Protein AF-A0A957BMW4-F1 (afdb_monomer)

Sequence (212 aa):
MLSRLKYYLSSIPTLLYHIKNWSALFAVVAKARPTIVKLRNGQQVKVRSLMDIWIVKETCLDKDYEVNGVPIEDGWQVVDIGAGLGDFVLSAANERPNCKIWAFEPFPESFELLQENIALNQIKNVQVVQTAVSSQSGPMKMFLTGAAVQHIVSNEYSPDSAGNAHEIEVQSQSINDLFSADGMTHCNFLKMDCEGGEFDILLNTKPETLAK

Foldseek 3Di:
DVVVVVVVVVCVVVLVVFFPPCVQVVCQVVLPAFGWTATPVGAIATDNHPVVSVVLCCCQPVVVCCVVDNNDDALFEEEAAQCFLVSNVSNRQLVHVNYAYEHEHQDPVRLVNNVVRCVSSVGDRYDYDNAHEALDWDKDKWWDDDPDPQIDDDPDDDDDPVRDIDIDITTYDYLQRVCVDPPHVDHPYYHHDNNYRVCRNVVSDDPNSVVD

pLDDT: mean 86.27, std 15.07, range [39.44, 98.44]

Nearest PDB structures (foldseek):
  5kpg-assembly1_A  TM=8.923E-01  e=2.274E-05  Thalictrum flavum subsp. glaucum
  6p3n-assembly1_A-2  TM=8.948E-01  e=8.972E-05  Glaucium flavum
  5kn4-assembly1_B  TM=7.753E-01  e=2.274E-05  Thalictrum flavum subsp. glaucum
  5kpg-assembly1_B  TM=7.763E-01  e=3.106E-05  Thalictrum flavum subsp. glaucum
  5koc-assembly1_A  TM=7.767E-01  e=3.746E-05  Thalictrum flavum subsp. glaucum

Structure (mmCIF, N/CA/C/O backbone):
data_AF-A0A957BMW4-F1
#
_entry.id   AF-A0A957BMW4-F1
#
loop_
_atom_site.group_PDB
_atom_site.id
_atom_site.type_symbol
_atom_site.label_atom_id
_atom_site.label_alt_id
_atom_site.label_comp_id
_atom_site.label_asym_id
_atom_site.label_entity_id
_atom_site.label_seq_id
_atom_site.pdbx_PDB_ins_code
_atom_site.Cartn_x
_atom_site.Cartn_y
_atom_site.Cartn_z
_atom_site.occupancy
_atom_site.B_iso_or_equiv
_atom_site.auth_seq_id
_atom_site.auth_comp_id
_atom_site.auth_asym_id
_atom_site.auth_atom_id
_atom_site.pdbx_PDB_model_num
ATOM 1 N N . MET A 1 1 ? 21.984 -13.058 6.895 1.00 58.09 1 MET A N 1
ATOM 2 C CA . MET A 1 1 ? 22.652 -12.512 5.686 1.00 58.09 1 MET A CA 1
ATOM 3 C C . MET A 1 1 ? 22.553 -13.464 4.488 1.00 58.09 1 MET A C 1
ATOM 5 O O . MET A 1 1 ? 22.053 -13.046 3.455 1.00 58.09 1 MET A O 1
ATOM 9 N N . LEU A 1 2 ? 22.923 -14.747 4.631 1.00 65.81 2 LEU A N 1
ATOM 10 C CA . LEU A 1 2 ? 22.815 -15.764 3.564 1.00 65.81 2 LEU A CA 1
ATOM 11 C C . LEU A 1 2 ? 21.377 -16.019 3.060 1.00 65.81 2 LEU A C 1
ATOM 13 O O . LEU A 1 2 ? 21.177 -16.180 1.861 1.00 65.81 2 LEU A O 1
ATOM 17 N N . SER A 1 3 ? 20.375 -16.009 3.948 1.00 73.25 3 SER A N 1
ATOM 18 C CA . SER A 1 3 ? 18.961 -16.205 3.579 1.00 73.25 3 SER A CA 1
ATOM 19 C C . SER A 1 3 ? 18.416 -15.089 2.682 1.00 73.25 3 SER A C 1
ATOM 21 O O . SER A 1 3 ? 17.833 -15.378 1.642 1.00 73.25 3 SER A O 1
ATOM 23 N N . ARG A 1 4 ? 18.677 -13.821 3.035 1.00 71.62 4 ARG A N 1
ATOM 24 C CA . ARG A 1 4 ? 18.290 -12.652 2.225 1.00 71.62 4 ARG A CA 1
ATOM 25 C C . ARG A 1 4 ? 18.954 -12.670 0.850 1.00 71.62 4 ARG A C 1
ATOM 27 O O . ARG A 1 4 ? 18.285 -12.468 -0.152 1.00 71.62 4 ARG A O 1
ATOM 34 N N . LEU A 1 5 ? 20.252 -12.978 0.784 1.00 76.56 5 LEU A N 1
ATOM 35 C CA . LEU A 1 5 ? 20.961 -13.057 -0.496 1.00 76.56 5 LEU A CA 1
ATOM 36 C C . LEU A 1 5 ? 20.388 -14.159 -1.401 1.00 76.56 5 LEU A C 1
ATOM 38 O O . LEU A 1 5 ? 20.194 -13.936 -2.594 1.00 76.56 5 LEU A O 1
ATOM 42 N N . LYS A 1 6 ? 20.075 -15.330 -0.829 1.00 82.69 6 LYS A N 1
ATOM 43 C CA . LYS A 1 6 ? 19.423 -16.424 -1.558 1.00 82.69 6 LYS A CA 1
ATOM 44 C C . LYS A 1 6 ? 18.058 -15.999 -2.101 1.00 82.69 6 LYS A C 1
ATOM 46 O O . LYS A 1 6 ? 17.786 -16.269 -3.266 1.00 82.69 6 LYS A O 1
ATOM 51 N N . TYR A 1 7 ? 17.250 -15.313 -1.288 1.00 80.12 7 TYR A N 1
ATOM 52 C CA . TYR A 1 7 ? 15.958 -14.769 -1.710 1.00 80.12 7 TYR A CA 1
ATOM 53 C C . TYR A 1 7 ? 16.116 -13.818 -2.902 1.00 80.12 7 TYR A C 1
ATOM 55 O O . TYR A 1 7 ? 15.546 -14.078 -3.960 1.00 80.12 7 TYR A O 1
ATOM 63 N N . TYR A 1 8 ? 16.971 -12.794 -2.793 1.00 78.75 8 TYR A N 1
ATOM 64 C CA . TYR A 1 8 ? 17.181 -11.826 -3.875 1.00 78.75 8 TYR A CA 1
ATOM 65 C C . TYR A 1 8 ? 17.637 -12.487 -5.180 1.00 78.75 8 TYR A C 1
ATOM 67 O O . TYR A 1 8 ? 17.099 -12.179 -6.240 1.00 78.75 8 TYR A O 1
ATOM 75 N N . LEU A 1 9 ? 18.571 -13.442 -5.114 1.00 84.81 9 LEU A N 1
ATOM 76 C CA . LEU A 1 9 ? 19.011 -14.188 -6.297 1.00 84.81 9 LEU A CA 1
ATOM 77 C C . LEU A 1 9 ? 17.885 -15.041 -6.894 1.00 84.81 9 LEU A C 1
ATOM 79 O O . LEU A 1 9 ? 17.724 -15.073 -8.113 1.00 84.81 9 LEU A O 1
ATOM 83 N N . SER A 1 10 ? 17.083 -15.698 -6.051 1.00 85.50 10 SER A N 1
ATOM 84 C CA . SER A 1 10 ? 15.936 -16.496 -6.503 1.00 85.50 10 SER A CA 1
ATOM 85 C C . SER A 1 10 ? 14.785 -15.660 -7.068 1.00 85.50 10 SER A C 1
ATOM 87 O O . SER A 1 10 ? 14.007 -16.169 -7.867 1.00 85.50 10 SER A O 1
ATOM 89 N N . SER A 1 11 ? 14.702 -14.377 -6.709 1.00 86.31 11 SER A N 1
ATOM 90 C CA . SER A 1 11 ? 13.669 -13.451 -7.180 1.00 86.31 11 SER A CA 1
ATOM 91 C C . SER A 1 11 ? 13.968 -12.866 -8.568 1.00 86.31 11 SER A C 1
ATOM 93 O O . SER A 1 11 ? 13.046 -12.416 -9.246 1.00 86.31 11 SER A O 1
ATOM 95 N N . ILE A 1 12 ? 15.225 -12.895 -9.038 1.00 87.19 12 ILE A N 1
ATOM 96 C CA . ILE A 1 12 ? 15.605 -12.350 -10.357 1.00 87.19 12 ILE A CA 1
ATOM 97 C C . ILE A 1 12 ? 14.866 -13.052 -11.514 1.00 87.19 12 ILE A C 1
ATOM 99 O O . ILE A 1 12 ? 14.294 -12.343 -12.346 1.00 87.19 12 ILE A O 1
ATOM 103 N N . PRO A 1 13 ? 14.818 -14.399 -11.603 1.00 89.62 13 PRO A N 1
ATOM 104 C CA . PRO A 1 13 ? 14.047 -15.078 -12.644 1.00 89.62 13 PRO A CA 1
ATOM 105 C C . PRO A 1 13 ? 12.563 -14.700 -12.627 1.00 89.62 13 PRO A C 1
ATOM 107 O O . PRO A 1 13 ? 11.995 -14.446 -13.687 1.00 89.62 13 PRO A O 1
ATOM 110 N N . THR A 1 14 ? 11.956 -14.597 -11.440 1.00 89.25 14 THR A N 1
ATOM 111 C CA . THR A 1 14 ? 10.559 -14.170 -11.270 1.00 89.25 14 THR A CA 1
ATOM 112 C C . THR A 1 14 ? 10.346 -12.758 -11.809 1.00 89.25 14 THR A C 1
ATOM 114 O O . THR A 1 14 ? 9.447 -12.541 -12.619 1.00 89.25 14 THR A O 1
ATOM 117 N N . LEU A 1 15 ? 11.211 -11.807 -11.444 1.00 90.75 15 LEU A N 1
ATOM 118 C CA . LEU A 1 15 ? 11.158 -10.432 -11.944 1.00 90.75 15 LEU A CA 1
ATOM 119 C C . LEU A 1 15 ? 11.287 -10.373 -13.471 1.00 90.75 15 LEU A C 1
ATOM 121 O O . LEU A 1 15 ? 10.468 -9.739 -14.131 1.00 90.75 15 LEU A O 1
ATOM 125 N N . LEU A 1 16 ? 12.274 -11.060 -14.051 1.00 89.38 16 LEU A N 1
ATOM 126 C CA . LEU A 1 16 ? 12.475 -11.099 -15.506 1.00 89.38 16 LEU A CA 1
ATOM 127 C C . LEU A 1 16 ? 11.304 -11.761 -16.238 1.00 89.38 16 LEU A C 1
ATOM 129 O O . LEU A 1 16 ? 10.963 -11.363 -17.354 1.00 89.38 16 LEU A O 1
ATOM 133 N N . TYR A 1 17 ? 10.684 -12.764 -15.618 1.00 92.19 17 TYR A N 1
ATOM 134 C CA . TYR A 1 17 ? 9.512 -13.417 -16.171 1.00 92.19 17 TYR A CA 1
ATOM 135 C C . TYR A 1 17 ? 8.285 -12.507 -16.105 1.00 92.19 17 TYR A C 1
ATOM 137 O O . TYR A 1 17 ? 7.625 -12.343 -17.122 1.00 92.19 17 TYR A O 1
ATOM 145 N N . HIS A 1 18 ? 7.982 -11.872 -14.972 1.00 93.62 18 HIS A N 1
ATOM 146 C CA . HIS A 1 18 ? 6.740 -11.112 -14.784 1.00 93.62 18 HIS A CA 1
ATOM 147 C C . HIS A 1 18 ? 6.798 -9.653 -15.258 1.00 93.62 18 HIS A C 1
ATOM 149 O O . HIS A 1 18 ? 5.748 -9.086 -15.566 1.00 93.62 18 HIS A O 1
ATOM 155 N N . ILE A 1 19 ? 7.978 -9.042 -15.381 1.00 93.81 19 ILE A N 1
ATOM 156 C CA . ILE A 1 19 ? 8.128 -7.668 -15.877 1.00 93.81 19 ILE A CA 1
ATOM 157 C C . ILE A 1 19 ? 8.239 -7.676 -17.404 1.00 93.81 19 ILE A C 1
ATOM 159 O O . ILE A 1 19 ? 9.201 -8.162 -17.996 1.00 93.81 19 ILE A O 1
ATOM 163 N N . LYS A 1 20 ? 7.245 -7.083 -18.069 1.00 94.31 20 LYS A N 1
ATOM 164 C CA . LYS A 1 20 ? 7.150 -7.009 -19.532 1.00 94.31 20 LYS A CA 1
ATOM 165 C C . LYS A 1 20 ? 8.244 -6.130 -20.140 1.00 94.31 20 LYS A C 1
ATOM 167 O O . LYS A 1 20 ? 8.778 -6.456 -21.196 1.00 94.31 20 LYS A O 1
ATOM 172 N N . ASN A 1 21 ? 8.569 -5.010 -19.501 1.00 93.69 21 ASN A N 1
ATOM 173 C CA . ASN A 1 21 ? 9.572 -4.048 -19.958 1.00 93.69 21 ASN A CA 1
ATOM 174 C C . ASN A 1 21 ? 10.858 -4.142 -19.127 1.00 93.69 21 ASN A C 1
ATOM 176 O O . ASN A 1 21 ? 11.277 -3.164 -18.523 1.00 93.69 21 ASN A O 1
ATOM 180 N N . TRP A 1 22 ? 11.499 -5.312 -19.111 1.00 87.69 22 TRP A N 1
ATOM 181 C CA . TRP A 1 22 ? 12.710 -5.592 -18.321 1.00 87.69 22 TRP A CA 1
ATOM 182 C C . TRP A 1 22 ? 13.835 -4.549 -18.468 1.00 87.69 22 TRP A C 1
ATOM 184 O O . TRP A 1 22 ? 14.590 -4.339 -17.525 1.00 87.69 22 TRP A O 1
ATOM 194 N N . SER A 1 23 ? 13.925 -3.831 -19.596 1.00 85.50 23 SER A N 1
ATOM 195 C CA . SER A 1 23 ? 14.878 -2.724 -19.769 1.00 85.50 23 SER A CA 1
ATOM 196 C C . SER A 1 23 ? 14.678 -1.570 -18.774 1.00 85.50 23 SER A C 1
ATOM 198 O O . SER A 1 23 ? 15.632 -0.853 -18.471 1.00 85.50 23 SER A O 1
ATOM 200 N N . ALA A 1 24 ? 13.474 -1.418 -18.211 1.00 84.25 24 ALA A N 1
ATOM 201 C CA . ALA A 1 24 ? 13.182 -0.494 -17.117 1.00 84.25 24 ALA A CA 1
ATOM 202 C C . ALA A 1 24 ? 14.008 -0.794 -15.859 1.00 84.25 24 ALA A C 1
ATOM 204 O O . ALA A 1 24 ? 14.385 0.135 -15.150 1.00 84.25 24 ALA A O 1
ATOM 205 N N . LEU A 1 25 ? 14.354 -2.063 -15.613 1.00 82.94 25 LEU A N 1
ATOM 206 C CA . LEU A 1 25 ? 15.171 -2.454 -14.466 1.00 82.94 25 LEU A CA 1
ATOM 207 C C . LEU A 1 25 ? 16.560 -1.809 -14.533 1.00 82.94 25 LEU A C 1
ATOM 209 O O . LEU A 1 25 ? 17.054 -1.330 -13.517 1.00 82.94 25 LEU A O 1
ATOM 213 N N . PHE A 1 26 ? 17.165 -1.695 -15.722 1.00 82.69 26 PHE A N 1
ATOM 214 C CA . PHE A 1 26 ? 18.455 -1.010 -15.862 1.00 82.69 26 PHE A CA 1
ATOM 215 C C . PHE A 1 26 ? 18.370 0.484 -15.584 1.00 82.69 26 PHE A C 1
ATOM 217 O O . PHE A 1 26 ? 19.311 1.039 -15.028 1.00 82.69 26 PHE A O 1
ATOM 224 N N . ALA A 1 27 ? 17.263 1.138 -15.946 1.00 78.12 27 ALA A N 1
ATOM 225 C CA . ALA A 1 27 ? 17.080 2.561 -15.665 1.00 78.12 27 ALA A CA 1
ATOM 226 C C . ALA A 1 27 ? 17.050 2.830 -14.152 1.00 78.12 27 ALA A C 1
ATOM 228 O O . ALA A 1 27 ? 17.629 3.814 -13.687 1.00 78.12 27 ALA A O 1
ATOM 229 N N . VAL A 1 28 ? 16.437 1.917 -13.393 1.00 77.94 28 VAL A N 1
ATOM 230 C CA . VAL A 1 28 ? 16.386 1.979 -11.929 1.00 77.94 28 VAL A CA 1
ATOM 231 C C . VAL A 1 28 ? 17.741 1.630 -11.307 1.00 77.94 28 VAL A C 1
ATOM 233 O O . VAL A 1 28 ? 18.212 2.361 -10.438 1.00 77.94 28 VAL A O 1
ATOM 236 N N . VAL A 1 29 ? 18.428 0.586 -11.793 1.00 79.00 29 VAL A N 1
ATOM 237 C CA . VAL A 1 29 ? 19.798 0.238 -11.354 1.00 79.00 29 VAL A CA 1
ATOM 238 C C . VAL A 1 29 ? 20.771 1.396 -11.599 1.00 79.00 29 VAL A C 1
ATOM 240 O O . VAL A 1 29 ? 21.584 1.713 -10.734 1.00 79.00 29 VAL A O 1
ATOM 243 N N . ALA A 1 30 ? 20.664 2.064 -12.748 1.00 77.81 30 ALA A N 1
ATOM 244 C CA . ALA A 1 30 ? 21.482 3.221 -13.102 1.00 77.81 30 ALA A CA 1
ATOM 245 C C . ALA A 1 30 ? 21.110 4.500 -12.327 1.00 77.81 30 ALA A C 1
ATOM 247 O O . ALA A 1 30 ? 21.731 5.536 -12.557 1.00 77.81 30 ALA A O 1
ATOM 248 N N . LYS A 1 31 ? 20.100 4.451 -11.439 1.00 71.06 31 LYS A N 1
ATOM 249 C CA . LYS A 1 31 ? 19.555 5.591 -10.678 1.00 71.06 31 LYS A CA 1
ATOM 250 C C . LYS A 1 31 ? 19.231 6.805 -11.557 1.00 71.06 31 LYS A C 1
ATOM 252 O O . LYS A 1 31 ? 19.362 7.947 -11.131 1.00 71.06 31 LYS A O 1
ATOM 257 N N . ALA A 1 32 ? 18.835 6.557 -12.805 1.00 63.41 32 ALA A N 1
ATOM 258 C CA . ALA A 1 32 ? 18.758 7.608 -13.811 1.00 63.41 32 ALA A CA 1
ATOM 259 C C . ALA A 1 32 ? 17.488 8.465 -13.677 1.00 63.41 32 ALA A C 1
ATOM 261 O O . ALA A 1 32 ? 17.528 9.652 -13.988 1.00 63.41 32 ALA A O 1
ATOM 262 N N . ARG A 1 33 ? 16.358 7.860 -13.275 1.00 76.44 33 ARG A N 1
ATOM 263 C CA . ARG A 1 33 ? 15.047 8.515 -13.087 1.00 76.44 33 ARG A CA 1
ATOM 264 C C . ARG A 1 33 ? 13.983 7.534 -12.570 1.00 76.44 33 ARG A C 1
ATOM 266 O O . ARG A 1 33 ? 14.098 6.336 -12.858 1.00 76.44 33 ARG A O 1
ATOM 273 N N . PRO A 1 34 ? 12.901 8.026 -11.931 1.00 86.44 34 PRO A N 1
ATOM 274 C CA . PRO A 1 34 ? 11.691 7.238 -11.733 1.00 86.44 34 PRO A CA 1
ATOM 275 C C . PRO A 1 34 ? 11.217 6.623 -13.052 1.00 86.44 34 PRO A C 1
ATOM 277 O O . PRO A 1 34 ? 11.249 7.270 -14.104 1.00 86.44 34 PRO A O 1
ATOM 280 N N . THR A 1 35 ? 10.814 5.358 -13.013 1.00 92.44 35 THR A N 1
ATOM 281 C CA . THR A 1 35 ? 10.495 4.570 -14.208 1.00 92.44 35 THR A CA 1
ATOM 282 C C . THR A 1 35 ? 9.219 3.769 -13.984 1.00 92.44 35 THR A C 1
ATOM 284 O O . THR A 1 35 ? 8.951 3.319 -12.879 1.00 92.44 35 THR A O 1
ATOM 287 N N . ILE A 1 36 ? 8.428 3.569 -15.038 1.00 95.81 36 ILE A N 1
ATOM 288 C CA . ILE A 1 36 ? 7.238 2.715 -14.982 1.00 95.81 36 ILE A CA 1
ATOM 289 C C . ILE A 1 36 ? 7.645 1.271 -15.281 1.00 95.81 36 ILE A C 1
ATOM 291 O O . ILE A 1 36 ? 8.094 0.961 -16.388 1.00 95.81 36 ILE A O 1
ATOM 295 N N . VAL A 1 37 ? 7.450 0.384 -14.314 1.00 95.50 37 VAL A N 1
ATOM 296 C CA . VAL A 1 37 ? 7.502 -1.071 -14.466 1.00 95.50 37 VAL A CA 1
ATOM 297 C C . VAL A 1 37 ? 6.128 -1.553 -14.919 1.00 95.50 37 VAL A C 1
ATOM 299 O O . VAL A 1 37 ? 5.111 -1.216 -14.325 1.00 95.50 37 VAL A O 1
ATOM 302 N N . LYS A 1 38 ? 6.086 -2.332 -15.998 1.00 96.50 38 LYS A N 1
ATOM 303 C CA . LYS A 1 38 ? 4.862 -2.919 -16.552 1.00 96.50 38 LYS A CA 1
ATOM 304 C C . LYS A 1 38 ? 4.877 -4.411 -16.283 1.00 96.50 38 LYS A C 1
ATOM 306 O O . LYS A 1 38 ? 5.727 -5.125 -16.820 1.00 96.50 38 LYS A O 1
ATOM 311 N N . LEU A 1 39 ? 3.936 -4.881 -15.486 1.00 95.19 39 LEU A N 1
ATOM 312 C CA . LEU A 1 39 ? 3.758 -6.289 -15.182 1.00 95.19 39 LEU A CA 1
ATOM 313 C C . LEU A 1 39 ? 2.968 -6.979 -16.301 1.00 95.19 39 LEU A C 1
ATOM 315 O O . LEU A 1 39 ? 2.181 -6.367 -17.029 1.00 95.19 39 LEU A O 1
ATOM 319 N N . ARG A 1 40 ? 3.191 -8.283 -16.480 1.00 93.62 40 ARG A N 1
ATOM 320 C CA . ARG A 1 40 ? 2.497 -9.080 -17.506 1.00 93.62 40 ARG A CA 1
ATOM 321 C C . ARG A 1 40 ? 1.001 -9.243 -17.251 1.00 93.62 40 ARG A C 1
ATOM 323 O O . ARG A 1 40 ? 0.276 -9.461 -18.214 1.00 93.62 40 ARG A O 1
ATOM 330 N N . ASN A 1 41 ? 0.553 -9.097 -16.006 1.00 89.44 41 ASN A N 1
ATOM 331 C CA . ASN A 1 41 ? -0.866 -9.070 -15.639 1.00 89.44 41 ASN A CA 1
ATOM 332 C C . ASN A 1 41 ? -1.561 -7.739 -16.007 1.00 89.44 41 ASN A C 1
ATOM 334 O O . ASN A 1 41 ? -2.745 -7.578 -15.741 1.00 89.44 41 ASN A O 1
ATOM 338 N N . GLY A 1 42 ? -0.842 -6.792 -16.624 1.00 92.06 42 GLY A N 1
ATOM 339 C CA . GLY A 1 42 ? -1.371 -5.503 -17.067 1.00 92.06 42 GLY A CA 1
ATOM 340 C C . GLY A 1 42 ? -1.115 -4.352 -16.097 1.00 92.06 42 GLY A C 1
ATOM 341 O O . GLY A 1 42 ? -1.170 -3.203 -16.535 1.00 92.06 42 GLY A O 1
ATOM 342 N N . GLN A 1 43 ? -0.762 -4.635 -14.838 1.00 94.62 43 GLN A N 1
ATOM 343 C CA . GLN A 1 43 ? -0.471 -3.598 -13.850 1.00 94.62 43 GLN A CA 1
ATOM 344 C C . GLN A 1 43 ? 0.761 -2.775 -14.242 1.00 94.62 43 GLN A C 1
ATOM 346 O O . GLN A 1 43 ? 1.743 -3.284 -14.794 1.00 94.62 43 GLN A O 1
ATOM 351 N N . GLN A 1 44 ? 0.722 -1.486 -13.934 1.00 97.00 44 GLN A N 1
ATOM 352 C CA . GLN A 1 44 ? 1.811 -0.546 -14.167 1.00 97.00 44 GLN A CA 1
ATOM 353 C C . GLN A 1 44 ? 2.169 0.152 -12.862 1.00 97.00 44 GLN A C 1
ATOM 355 O O . GLN A 1 44 ? 1.309 0.757 -12.236 1.00 97.00 44 GLN A O 1
ATOM 360 N N . VAL A 1 45 ? 3.436 0.100 -12.466 1.00 96.75 45 VAL A N 1
ATOM 361 C CA . VAL A 1 45 ? 3.903 0.701 -11.215 1.00 96.75 45 VAL A CA 1
ATOM 362 C C . VAL A 1 45 ? 5.062 1.636 -11.515 1.00 96.75 45 VAL A C 1
ATOM 364 O O . VAL A 1 45 ? 6.097 1.218 -12.036 1.00 96.75 45 VAL A O 1
ATOM 367 N N . LYS A 1 46 ? 4.894 2.920 -11.220 1.00 95.94 46 LYS A N 1
ATOM 368 C CA . LYS A 1 46 ? 5.981 3.889 -11.163 1.00 95.94 46 LYS A CA 1
ATOM 369 C C . LYS A 1 46 ? 6.815 3.586 -9.921 1.00 95.94 46 LYS A C 1
ATOM 371 O O . LYS A 1 46 ? 6.306 3.583 -8.805 1.00 95.94 46 LYS A O 1
ATOM 376 N N . VAL A 1 47 ? 8.099 3.332 -10.145 1.00 93.12 47 VAL A N 1
ATOM 377 C CA . VAL A 1 47 ? 9.092 3.017 -9.115 1.00 93.12 47 VAL A CA 1
ATOM 378 C C . VAL A 1 47 ? 10.217 4.047 -9.145 1.00 93.12 47 VAL A C 1
ATOM 380 O O . VAL A 1 47 ? 10.594 4.547 -10.213 1.00 93.12 47 VAL A O 1
ATOM 383 N N . ARG A 1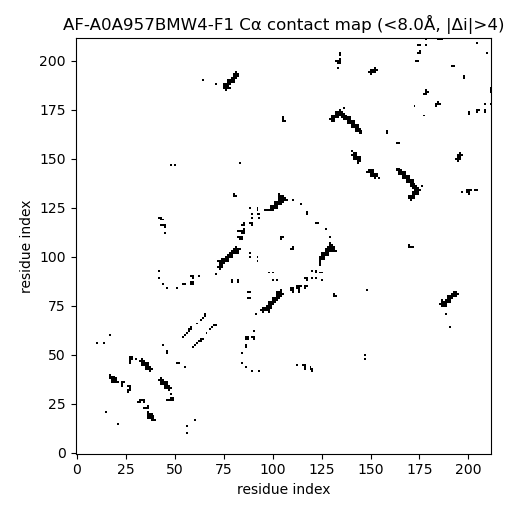 48 ? 10.767 4.367 -7.976 1.00 90.25 48 ARG A N 1
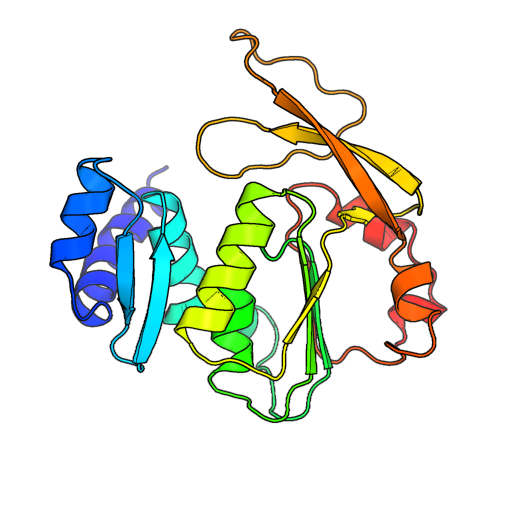ATOM 384 C CA . ARG A 1 48 ? 11.868 5.325 -7.782 1.00 90.25 48 ARG A CA 1
ATOM 385 C C . ARG A 1 48 ? 13.200 4.631 -7.527 1.00 90.25 48 ARG A C 1
ATOM 387 O O . ARG A 1 48 ? 14.249 5.183 -7.853 1.00 90.25 48 ARG A O 1
ATOM 394 N N . SER A 1 49 ? 13.166 3.432 -6.950 1.00 88.44 49 SER A N 1
ATOM 395 C CA . SER A 1 49 ? 14.350 2.745 -6.441 1.00 88.44 49 SER A CA 1
ATOM 396 C C . SER A 1 49 ? 14.326 1.236 -6.703 1.00 88.44 49 SER A C 1
ATOM 398 O O . SER A 1 49 ? 13.318 0.670 -7.122 1.00 88.44 49 SER A O 1
ATOM 400 N N . LEU A 1 50 ? 15.457 0.569 -6.446 1.00 86.31 50 LEU A N 1
ATOM 401 C CA . LEU A 1 50 ? 15.507 -0.895 -6.450 1.00 86.31 50 LEU A CA 1
ATOM 402 C C . LEU A 1 50 ? 14.659 -1.501 -5.328 1.00 86.31 50 LEU A C 1
ATOM 404 O O . LEU A 1 50 ? 14.125 -2.586 -5.523 1.00 86.31 50 LEU A O 1
ATOM 408 N N . MET A 1 51 ? 14.516 -0.810 -4.193 1.00 86.44 51 MET A N 1
ATOM 409 C CA . MET A 1 51 ? 13.652 -1.268 -3.101 1.00 86.44 51 MET A CA 1
ATOM 410 C C . MET A 1 51 ? 12.191 -1.304 -3.535 1.00 86.44 51 MET A C 1
ATOM 412 O O . MET A 1 51 ? 11.541 -2.314 -3.318 1.00 86.44 51 MET A O 1
ATOM 416 N N . ASP A 1 52 ? 11.716 -0.296 -4.265 1.00 91.88 52 ASP A N 1
ATOM 417 C CA . ASP A 1 52 ? 10.355 -0.283 -4.814 1.00 91.88 52 ASP A CA 1
ATOM 418 C C . ASP A 1 52 ? 10.104 -1.496 -5.731 1.00 91.88 52 ASP A C 1
ATOM 420 O O . ASP A 1 52 ? 9.009 -2.045 -5.747 1.00 91.88 52 ASP A O 1
ATOM 424 N N . ILE A 1 53 ? 11.112 -1.958 -6.485 1.00 91.69 53 ILE A N 1
ATOM 425 C CA . ILE A 1 53 ? 10.983 -3.172 -7.312 1.00 91.69 53 ILE A CA 1
ATOM 426 C C . ILE A 1 53 ? 10.854 -4.425 -6.440 1.00 91.69 53 ILE A C 1
ATOM 428 O O . ILE A 1 53 ? 10.091 -5.326 -6.788 1.00 91.69 53 ILE A O 1
ATOM 432 N N . TRP A 1 54 ? 11.596 -4.497 -5.332 1.00 91.06 54 TRP A N 1
ATOM 433 C CA . TRP A 1 54 ? 11.472 -5.600 -4.379 1.00 91.06 54 TRP A CA 1
ATOM 434 C C . TRP A 1 54 ? 10.095 -5.603 -3.716 1.00 91.06 54 TRP A C 1
ATOM 436 O O . TRP A 1 54 ? 9.448 -6.643 -3.723 1.00 91.06 54 TRP A O 1
ATOM 446 N N . ILE A 1 55 ? 9.600 -4.437 -3.298 1.00 92.50 55 ILE A N 1
ATOM 447 C CA . ILE A 1 55 ? 8.252 -4.266 -2.742 1.00 92.50 55 ILE A CA 1
ATOM 448 C C . ILE A 1 55 ? 7.185 -4.704 -3.757 1.00 92.50 55 ILE A C 1
ATOM 450 O O . ILE A 1 55 ? 6.331 -5.526 -3.453 1.00 92.50 55 ILE A O 1
ATOM 454 N N . VAL A 1 56 ? 7.272 -4.258 -5.017 1.00 94.25 56 VAL A N 1
ATOM 455 C CA . VAL A 1 56 ? 6.341 -4.700 -6.076 1.00 94.25 56 VAL A CA 1
ATOM 456 C C . VAL A 1 56 ? 6.388 -6.215 -6.275 1.00 94.25 56 VAL A C 1
ATOM 458 O O . VAL A 1 56 ? 5.370 -6.833 -6.582 1.00 94.25 56 VAL A O 1
ATOM 461 N N . LYS A 1 57 ? 7.556 -6.839 -6.124 1.00 93.62 57 LYS A N 1
ATOM 462 C CA . LYS A 1 57 ? 7.683 -8.293 -6.220 1.00 93.62 57 LYS A CA 1
ATOM 463 C C . LYS A 1 57 ? 6.993 -8.986 -5.046 1.00 93.62 57 LYS A C 1
ATOM 465 O O . LYS A 1 57 ? 6.185 -9.873 -5.293 1.00 93.62 57 LYS A O 1
ATOM 470 N N . GLU A 1 58 ? 7.284 -8.574 -3.820 1.00 92.56 58 GLU A N 1
ATOM 471 C CA . GLU A 1 58 ? 6.713 -9.138 -2.587 1.00 92.56 58 GLU A CA 1
ATOM 472 C C . GLU A 1 58 ? 5.183 -8.965 -2.559 1.00 92.56 58 GLU A C 1
ATOM 474 O O . GLU A 1 58 ? 4.420 -9.921 -2.401 1.00 92.56 58 GLU A O 1
ATOM 479 N N . THR A 1 59 ? 4.698 -7.764 -2.858 1.00 93.75 59 THR A N 1
ATOM 480 C CA . THR A 1 59 ? 3.274 -7.454 -2.727 1.00 93.75 59 THR A CA 1
ATOM 481 C C . THR A 1 59 ? 2.441 -7.817 -3.956 1.00 93.75 59 THR A C 1
ATOM 483 O O . THR A 1 59 ? 1.358 -8.391 -3.821 1.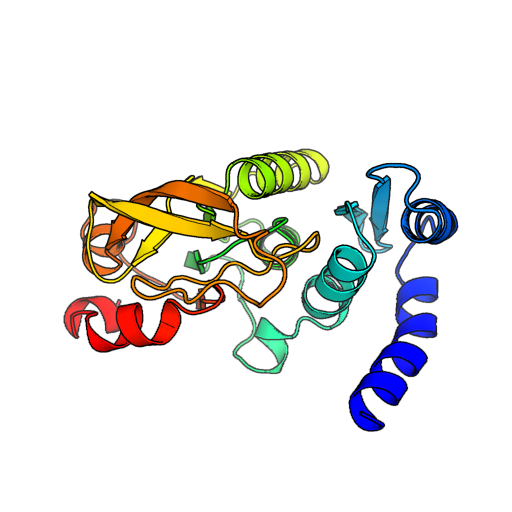00 93.75 59 THR A O 1
ATOM 486 N N . CYS A 1 60 ? 2.901 -7.498 -5.172 1.00 94.00 60 CYS A N 1
ATOM 487 C CA . CYS A 1 60 ? 2.094 -7.700 -6.385 1.00 94.00 60 CYS A CA 1
ATOM 488 C C . CYS A 1 60 ? 2.318 -9.066 -7.046 1.00 94.00 60 CYS A C 1
ATOM 490 O O . CYS A 1 60 ? 1.423 -9.545 -7.744 1.00 94.00 60 CYS A O 1
ATOM 492 N N . LEU A 1 61 ? 3.501 -9.678 -6.896 1.00 93.19 61 LEU A N 1
ATOM 493 C CA . LEU A 1 61 ? 3.814 -10.964 -7.535 1.00 93.19 61 LEU A CA 1
ATOM 494 C C . LEU A 1 61 ? 3.710 -12.139 -6.562 1.00 93.19 61 LEU A C 1
ATOM 496 O O . LEU A 1 61 ? 3.097 -13.143 -6.919 1.00 93.19 61 LEU A O 1
ATOM 500 N N . ASP A 1 62 ? 4.276 -12.015 -5.360 1.00 92.75 62 ASP A N 1
ATOM 501 C CA . ASP A 1 62 ? 4.215 -13.076 -4.348 1.00 92.75 62 ASP A CA 1
ATOM 502 C C . ASP A 1 62 ? 2.908 -13.034 -3.540 1.00 92.75 62 ASP A C 1
ATOM 504 O O . ASP A 1 62 ? 2.480 -14.064 -3.021 1.00 92.75 62 ASP A O 1
ATOM 508 N N . LYS A 1 63 ? 2.238 -11.871 -3.499 1.00 92.88 63 LYS A N 1
ATOM 509 C CA . LYS A 1 63 ? 1.010 -11.628 -2.723 1.00 92.88 63 LYS A CA 1
ATOM 510 C C . LYS A 1 63 ? 1.201 -11.930 -1.234 1.00 92.88 63 LYS A C 1
ATOM 512 O O . LYS A 1 63 ? 0.333 -12.540 -0.606 1.00 92.88 63 LYS A O 1
ATOM 517 N N . ASP A 1 64 ? 2.321 -11.487 -0.663 1.00 92.50 64 ASP A N 1
ATOM 518 C CA . ASP A 1 64 ? 2.752 -11.871 0.688 1.00 92.50 64 ASP A CA 1
ATOM 519 C C . ASP A 1 64 ? 1.699 -11.612 1.781 1.00 92.50 64 ASP A C 1
ATOM 521 O O . ASP A 1 64 ? 1.548 -12.440 2.684 1.00 92.50 64 ASP A O 1
ATOM 525 N N . TYR A 1 65 ? 0.917 -10.530 1.681 1.00 92.69 65 TYR A N 1
ATOM 526 C CA . TYR A 1 65 ? -0.153 -10.223 2.643 1.00 92.69 65 TYR A CA 1
ATOM 527 C C . TYR A 1 65 ? -1.357 -11.181 2.563 1.00 92.69 65 TYR A C 1
ATOM 529 O O . TYR A 1 65 ? -2.041 -11.388 3.562 1.00 92.69 65 TYR A O 1
ATOM 537 N N . GLU A 1 66 ? -1.616 -11.793 1.406 1.00 92.12 66 GLU A N 1
ATOM 538 C CA . GLU A 1 66 ? -2.700 -12.770 1.239 1.00 92.12 66 GLU A CA 1
ATOM 539 C C . GLU A 1 66 ? -2.230 -14.193 1.553 1.00 92.12 66 GLU A C 1
ATOM 541 O O . GLU A 1 66 ? -2.950 -14.965 2.182 1.00 92.12 66 GLU A O 1
ATOM 546 N N . VAL A 1 67 ? -1.005 -14.536 1.136 1.00 89.12 67 VAL A N 1
ATOM 547 C CA . VAL A 1 67 ? -0.414 -15.867 1.336 1.00 89.12 67 VAL A CA 1
ATOM 548 C C . VAL A 1 67 ? -0.129 -16.137 2.812 1.00 89.12 67 VAL A C 1
ATOM 550 O O . VAL A 1 67 ? -0.369 -17.248 3.283 1.00 89.12 67 VAL A O 1
ATOM 553 N N . ASN A 1 68 ? 0.370 -15.136 3.542 1.00 85.75 68 ASN A N 1
ATOM 554 C CA . ASN A 1 68 ? 0.673 -15.264 4.970 1.00 85.75 68 ASN A CA 1
ATOM 555 C C . ASN A 1 68 ? -0.482 -14.808 5.878 1.00 85.75 68 ASN A C 1
ATOM 557 O O . ASN A 1 68 ? -0.394 -14.962 7.096 1.00 85.75 68 ASN A O 1
ATOM 561 N N . GLY A 1 69 ? -1.540 -14.240 5.297 1.00 87.12 69 GLY A N 1
ATOM 562 C CA . GLY A 1 69 ? -2.737 -13.782 5.992 1.00 87.12 69 GLY A CA 1
ATOM 563 C C . GLY A 1 69 ? -3.968 -14.571 5.556 1.00 87.12 69 GLY A C 1
ATOM 564 O O . GLY A 1 69 ? -4.053 -15.783 5.759 1.00 87.12 69 GLY A O 1
ATOM 565 N N . VAL A 1 70 ? -4.933 -13.863 4.969 1.00 90.19 70 VAL A N 1
ATOM 566 C CA . VAL A 1 70 ? -6.135 -14.448 4.362 1.00 90.19 70 VAL A CA 1
ATOM 567 C C . VAL A 1 70 ? -6.297 -13.941 2.925 1.00 90.19 70 VAL A C 1
ATOM 569 O O . VAL A 1 70 ? -5.984 -12.779 2.658 1.00 90.19 70 VAL A O 1
ATOM 572 N N . PRO A 1 71 ? -6.792 -14.764 1.986 1.00 93.62 71 PRO A N 1
ATOM 573 C CA . PRO A 1 71 ? -7.126 -14.288 0.649 1.00 93.62 71 PRO A CA 1
ATOM 574 C C . PRO A 1 71 ? -8.201 -13.200 0.698 1.00 93.62 71 PRO A C 1
ATOM 576 O O . PRO A 1 71 ? -9.170 -13.325 1.445 1.00 93.62 71 PRO A O 1
ATOM 579 N N . ILE A 1 72 ? -8.054 -12.161 -0.124 1.00 96.12 72 ILE A N 1
ATOM 580 C CA . ILE A 1 72 ? -9.050 -11.088 -0.231 1.00 96.12 72 ILE A CA 1
ATOM 581 C C . ILE A 1 72 ? -10.133 -11.504 -1.226 1.00 96.12 72 ILE A C 1
ATOM 583 O O . ILE A 1 72 ? -9.839 -11.771 -2.400 1.00 96.12 72 ILE A O 1
ATOM 587 N N . GLU A 1 73 ? -11.387 -11.504 -0.774 1.00 96.44 73 GLU A N 1
ATOM 588 C CA . GLU A 1 73 ? -12.549 -11.736 -1.635 1.00 96.44 73 GLU A CA 1
ATOM 589 C C . GLU A 1 73 ? -13.081 -10.426 -2.230 1.00 96.44 73 GLU A C 1
ATOM 591 O O . GLU A 1 73 ? -12.952 -9.347 -1.653 1.00 96.44 73 GLU A O 1
ATOM 596 N N . ASP A 1 74 ? -13.697 -10.520 -3.408 1.00 97.12 74 ASP A N 1
ATOM 597 C CA . ASP A 1 74 ? -14.320 -9.370 -4.058 1.00 97.12 74 ASP A CA 1
ATOM 598 C C . ASP A 1 74 ? -15.547 -8.878 -3.268 1.00 97.12 74 ASP A C 1
ATOM 600 O O . ASP A 1 74 ? -16.326 -9.672 -2.742 1.00 97.12 74 ASP A O 1
ATOM 604 N N . GLY A 1 75 ? -15.721 -7.557 -3.179 1.00 96.19 75 GLY A N 1
ATOM 605 C CA . GLY A 1 75 ? -16.776 -6.930 -2.368 1.00 96.19 75 GLY A CA 1
ATOM 606 C C . GLY A 1 75 ? -16.383 -6.611 -0.921 1.00 96.19 75 GLY A C 1
ATOM 607 O O . GLY A 1 75 ? -17.176 -6.006 -0.198 1.00 96.19 75 GLY A O 1
ATOM 608 N N . TRP A 1 76 ? -15.175 -6.975 -0.487 1.00 95.88 76 TRP A N 1
ATOM 609 C CA . TRP A 1 76 ? -14.675 -6.674 0.854 1.00 95.88 76 TRP A CA 1
ATOM 610 C C . TRP A 1 76 ? -14.347 -5.188 1.065 1.00 95.88 76 TRP A C 1
ATOM 612 O O . TRP A 1 76 ? -13.960 -4.461 0.145 1.00 95.88 76 TRP A O 1
ATOM 622 N N . GLN A 1 77 ? -14.466 -4.746 2.319 1.00 95.25 77 GLN A N 1
ATOM 623 C CA . GLN A 1 77 ? -13.913 -3.485 2.806 1.00 95.25 77 GLN A CA 1
ATOM 624 C C . GLN A 1 77 ? -12.480 -3.718 3.283 1.00 95.25 77 GLN A C 1
ATOM 626 O O . GLN A 1 77 ? -12.247 -4.490 4.214 1.00 95.25 77 GLN A O 1
ATOM 631 N N . VAL A 1 78 ? -11.525 -3.070 2.623 1.00 96.62 78 VAL A N 1
ATOM 632 C CA . VAL A 1 78 ? -10.090 -3.253 2.865 1.00 96.62 78 VAL A CA 1
ATOM 633 C C . VAL A 1 78 ? -9.492 -1.941 3.347 1.00 96.62 78 VAL A C 1
ATOM 635 O O . VAL A 1 78 ? -9.749 -0.884 2.771 1.00 96.62 78 VAL A O 1
ATOM 638 N N . VAL A 1 79 ? -8.662 -2.013 4.378 1.00 96.62 79 VAL A N 1
ATOM 639 C CA . VAL A 1 79 ? -7.944 -0.873 4.941 1.00 96.62 79 VAL A CA 1
ATOM 640 C C . VAL A 1 79 ? -6.446 -1.126 4.822 1.00 96.62 79 VAL A C 1
ATOM 642 O O . VAL A 1 79 ? -5.946 -2.144 5.294 1.00 96.62 79 VAL A O 1
ATOM 645 N N . ASP A 1 80 ? -5.738 -0.198 4.186 1.00 97.56 80 ASP A N 1
ATOM 646 C CA . ASP A 1 80 ? -4.285 -0.189 4.026 1.00 97.56 80 ASP A CA 1
ATOM 647 C C . ASP A 1 80 ? -3.696 1.002 4.790 1.00 97.56 80 ASP A C 1
ATOM 649 O O . ASP A 1 80 ? -3.877 2.160 4.405 1.00 97.56 80 ASP A O 1
ATOM 653 N N . ILE A 1 81 ? -3.015 0.711 5.897 1.00 97.00 81 ILE A N 1
ATOM 654 C CA . ILE A 1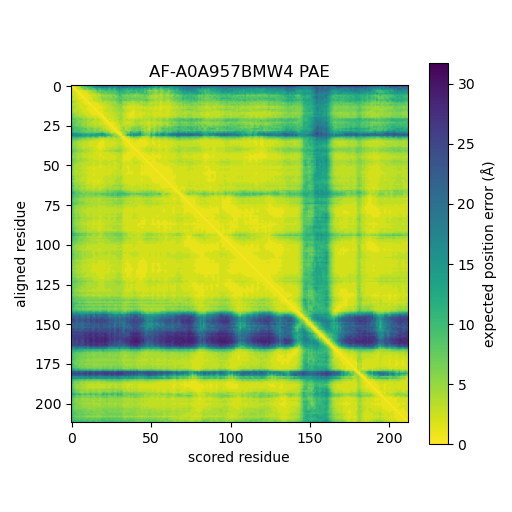 81 ? -2.288 1.692 6.703 1.00 97.00 81 ILE A CA 1
ATOM 655 C C . ILE A 1 81 ? -0.801 1.622 6.341 1.00 97.00 81 ILE A C 1
ATOM 657 O O . ILE A 1 81 ? -0.181 0.557 6.443 1.00 97.00 81 ILE A O 1
ATOM 661 N N . GLY A 1 82 ? -0.245 2.772 5.945 1.00 95.50 82 GLY A N 1
ATOM 662 C CA . GLY A 1 82 ? 1.113 2.888 5.408 1.00 95.50 82 GLY A CA 1
ATOM 663 C C . GLY A 1 82 ? 1.173 2.427 3.954 1.00 95.50 82 GLY A C 1
ATOM 664 O O . GLY A 1 82 ? 1.915 1.512 3.608 1.00 95.50 82 GLY A O 1
ATOM 665 N N . ALA A 1 83 ? 0.321 3.005 3.106 1.00 97.12 83 ALA A N 1
ATOM 666 C CA . ALA A 1 83 ? 0.117 2.527 1.739 1.00 97.12 83 ALA A CA 1
ATOM 667 C C . ALA A 1 83 ? 1.340 2.712 0.816 1.00 97.12 83 ALA A C 1
ATOM 669 O O . ALA A 1 83 ? 1.376 2.132 -0.271 1.00 97.12 83 ALA A O 1
ATOM 670 N N . GLY A 1 84 ? 2.348 3.496 1.214 1.00 94.81 84 GLY A N 1
ATOM 671 C CA . GLY A 1 84 ? 3.634 3.585 0.532 1.00 94.81 84 GLY A CA 1
ATOM 672 C C . GLY A 1 84 ? 3.496 4.043 -0.919 1.00 94.81 84 GLY A C 1
ATOM 673 O O . GLY A 1 84 ? 2.907 5.083 -1.205 1.00 94.81 84 GLY A O 1
ATOM 674 N N . LEU A 1 85 ? 4.040 3.263 -1.860 1.00 95.25 85 LEU A N 1
ATOM 675 C CA . LEU A 1 85 ? 3.886 3.534 -3.297 1.00 95.25 85 LEU A CA 1
ATOM 676 C C . LEU A 1 85 ? 2.570 2.990 -3.889 1.00 95.25 85 LEU A C 1
ATOM 678 O O . LEU A 1 85 ? 2.351 3.107 -5.097 1.00 95.25 85 LEU A O 1
ATOM 682 N N . GLY A 1 86 ? 1.711 2.385 -3.068 1.00 97.00 86 GLY A N 1
ATOM 683 C CA . GLY A 1 86 ? 0.420 1.826 -3.457 1.00 97.00 86 GLY A CA 1
ATOM 684 C C . GLY A 1 86 ? 0.456 0.414 -4.017 1.00 97.00 86 GLY A C 1
ATOM 685 O O . GLY A 1 86 ? -0.527 -0.023 -4.599 1.00 97.00 86 GLY A O 1
ATOM 686 N N . ASP A 1 87 ? 1.554 -0.313 -3.871 1.00 96.19 87 ASP A N 1
ATOM 687 C CA . ASP A 1 87 ? 1.712 -1.690 -4.341 1.00 96.19 87 ASP A CA 1
ATOM 688 C C . ASP A 1 87 ? 0.605 -2.627 -3.822 1.00 96.19 87 ASP A C 1
ATOM 690 O O . ASP A 1 87 ? -0.032 -3.314 -4.628 1.00 96.19 87 ASP A O 1
ATOM 694 N N . PHE A 1 88 ? 0.285 -2.593 -2.522 1.00 96.94 88 PHE A N 1
ATOM 695 C CA . PHE A 1 88 ? -0.813 -3.390 -1.962 1.00 96.94 88 PHE A CA 1
ATOM 696 C C . PHE A 1 88 ? -2.171 -2.961 -2.515 1.00 96.94 88 PHE A C 1
ATOM 698 O O . PHE A 1 88 ? -2.941 -3.804 -2.975 1.00 96.94 88 PHE A O 1
ATOM 705 N N . VAL A 1 89 ? -2.436 -1.653 -2.564 1.00 97.00 89 VAL A N 1
ATOM 706 C CA . VAL A 1 89 ? -3.650 -1.088 -3.171 1.00 97.00 89 VAL A CA 1
ATOM 707 C C . VAL A 1 89 ? -3.837 -1.575 -4.608 1.00 97.00 89 VAL A C 1
ATOM 709 O O . VAL A 1 89 ? -4.933 -1.998 -4.975 1.00 97.00 89 VAL A O 1
ATOM 712 N N . LEU A 1 90 ? -2.784 -1.547 -5.430 1.00 96.25 90 LEU A N 1
ATOM 713 C CA . LEU A 1 90 ? -2.834 -2.023 -6.813 1.00 96.25 90 LEU A CA 1
ATOM 714 C C . LEU A 1 90 ? -3.143 -3.522 -6.885 1.00 96.25 90 LEU A C 1
ATOM 716 O O . LEU A 1 90 ? -3.944 -3.939 -7.726 1.00 96.25 90 LEU A O 1
ATOM 720 N N . SER A 1 91 ? -2.507 -4.321 -6.024 1.00 94.94 91 SER A N 1
ATOM 721 C CA . SER A 1 91 ? -2.709 -5.772 -5.923 1.00 94.94 91 SER A CA 1
ATOM 722 C C . SER A 1 91 ? -4.146 -6.120 -5.511 1.00 94.94 91 SER A C 1
ATOM 724 O O . SER A 1 91 ? -4.813 -6.932 -6.158 1.00 94.94 91 SER A O 1
ATOM 726 N N . ALA A 1 92 ? -4.677 -5.439 -4.494 1.00 95.75 92 ALA A N 1
ATOM 727 C CA . ALA A 1 92 ? -6.032 -5.639 -3.997 1.00 95.75 92 ALA A CA 1
ATOM 728 C C . ALA A 1 92 ? -7.097 -5.139 -4.988 1.00 95.75 92 ALA A C 1
ATOM 730 O O . ALA A 1 92 ? -8.052 -5.854 -5.273 1.00 95.75 92 ALA A O 1
ATOM 731 N N . ALA A 1 93 ? -6.943 -3.944 -5.558 1.00 95.38 93 ALA A N 1
ATOM 732 C CA . ALA A 1 93 ? -7.988 -3.320 -6.369 1.00 95.38 93 ALA A CA 1
ATOM 733 C C . ALA A 1 93 ? -8.156 -3.949 -7.759 1.00 95.38 93 ALA A C 1
ATOM 735 O O . ALA A 1 93 ? -9.276 -4.091 -8.246 1.00 95.38 93 ALA A O 1
ATOM 736 N N . ASN A 1 94 ? -7.050 -4.309 -8.420 1.00 88.44 94 ASN A N 1
ATOM 737 C CA . ASN A 1 94 ? -7.071 -4.674 -9.839 1.00 88.44 94 ASN A CA 1
ATOM 738 C C . ASN A 1 94 ? -7.805 -5.998 -10.114 1.00 88.44 94 ASN A C 1
ATOM 740 O O . ASN A 1 94 ? -8.409 -6.164 -11.170 1.00 88.44 94 ASN A O 1
ATOM 744 N N . GLU A 1 95 ? -7.758 -6.938 -9.170 1.00 87.88 95 GLU A N 1
ATOM 745 C CA . GLU A 1 95 ? -8.437 -8.235 -9.286 1.00 87.88 95 GLU A CA 1
ATOM 746 C C . GLU A 1 95 ? -9.835 -8.240 -8.644 1.00 87.88 95 GLU A C 1
ATOM 748 O O . GLU A 1 95 ? -10.610 -9.163 -8.891 1.00 87.88 95 GLU A O 1
ATOM 753 N N . ARG A 1 96 ? -10.170 -7.213 -7.847 1.00 95.31 96 ARG A N 1
ATOM 754 C CA . ARG A 1 96 ? -11.413 -7.124 -7.066 1.00 95.31 96 ARG A CA 1
ATOM 755 C C . ARG A 1 96 ? -12.114 -5.772 -7.261 1.00 95.31 96 ARG A C 1
ATOM 757 O O . ARG A 1 96 ? -12.000 -4.881 -6.413 1.00 95.31 96 ARG A O 1
ATOM 764 N N . PRO A 1 97 ? -12.825 -5.572 -8.384 1.00 94.12 97 PRO A N 1
ATOM 765 C CA . PRO A 1 97 ? -13.422 -4.281 -8.721 1.00 94.12 97 PRO A CA 1
ATOM 766 C C . PRO A 1 97 ? -14.566 -3.859 -7.785 1.00 94.12 97 PRO A C 1
ATOM 768 O O . PRO A 1 97 ? -14.907 -2.675 -7.769 1.00 94.12 97 PRO A O 1
ATOM 771 N N . ASN A 1 98 ? -15.161 -4.786 -7.023 1.00 96.44 98 ASN A N 1
ATOM 772 C CA . ASN A 1 98 ? -16.245 -4.491 -6.084 1.00 96.44 98 ASN A CA 1
ATOM 773 C C . ASN A 1 98 ? -15.747 -4.245 -4.653 1.00 96.44 98 ASN A C 1
ATOM 775 O O . ASN A 1 98 ? -16.536 -3.811 -3.814 1.00 96.44 98 ASN A O 1
ATOM 779 N N . CYS A 1 99 ? -14.465 -4.487 -4.355 1.00 96.44 99 CYS A N 1
ATOM 780 C CA . CYS A 1 99 ? -13.889 -4.086 -3.072 1.00 96.44 99 CYS A CA 1
ATOM 781 C C . CYS A 1 99 ? -13.965 -2.572 -2.883 1.00 96.44 99 CYS A C 1
ATOM 783 O O . CYS A 1 99 ? -13.838 -1.821 -3.847 1.00 96.44 99 CYS A O 1
ATOM 785 N N . LYS A 1 100 ? -14.087 -2.122 -1.635 1.00 95.62 100 LYS A N 1
ATOM 786 C CA . LYS A 1 100 ? -13.907 -0.718 -1.255 1.00 95.62 100 LYS A CA 1
ATOM 787 C C . LYS A 1 100 ? -12.645 -0.610 -0.415 1.00 95.62 100 LYS A C 1
ATOM 789 O O . LYS A 1 100 ? -12.576 -1.193 0.663 1.00 95.62 100 LYS A O 1
ATOM 794 N N . ILE A 1 101 ? -11.650 0.103 -0.928 1.00 96.62 101 ILE A N 1
ATOM 795 C CA . ILE A 1 101 ? -10.323 0.168 -0.316 1.00 96.62 101 ILE A CA 1
ATOM 796 C C . ILE A 1 101 ? -10.091 1.576 0.230 1.00 96.62 101 ILE A C 1
ATOM 798 O O . ILE A 1 101 ? -10.276 2.557 -0.491 1.00 96.62 101 ILE A O 1
ATOM 802 N N . TRP A 1 102 ? -9.648 1.680 1.479 1.00 96.75 102 TRP A N 1
ATOM 803 C CA . TRP A 1 102 ? -9.122 2.915 2.056 1.00 96.75 102 TRP A CA 1
ATOM 804 C C . TRP A 1 102 ? -7.621 2.787 2.240 1.00 96.75 102 TRP A C 1
ATOM 806 O O . TRP A 1 102 ? -7.160 1.838 2.865 1.00 96.75 102 TRP A O 1
ATOM 816 N N . ALA A 1 103 ? -6.874 3.744 1.704 1.00 97.75 103 ALA A N 1
ATOM 817 C CA . ALA A 1 103 ? -5.422 3.762 1.762 1.00 97.75 103 ALA A CA 1
ATOM 818 C C . ALA A 1 103 ? -4.940 5.032 2.466 1.00 97.75 103 ALA A C 1
ATOM 820 O O . ALA A 1 103 ? -5.274 6.146 2.050 1.00 97.75 103 ALA A O 1
ATOM 821 N N . PHE A 1 104 ? -4.157 4.852 3.524 1.00 97.31 104 PHE A N 1
ATOM 822 C CA . PHE A 1 104 ? -3.645 5.919 4.374 1.00 97.31 104 PHE A CA 1
ATOM 823 C C . PHE A 1 104 ? -2.131 6.021 4.213 1.00 97.31 104 PHE A C 1
ATOM 825 O O . PHE A 1 104 ? -1.405 5.068 4.502 1.00 97.31 104 PHE A O 1
ATOM 832 N N . GLU A 1 105 ? -1.663 7.176 3.748 1.00 96.75 105 GLU A N 1
ATOM 833 C CA . GLU A 1 105 ? -0.240 7.448 3.540 1.00 96.75 105 GLU A CA 1
ATOM 834 C C . GLU A 1 105 ? 0.089 8.882 3.988 1.00 96.75 105 GLU A C 1
ATOM 836 O O . GLU A 1 105 ? -0.373 9.835 3.354 1.00 96.75 105 GLU A O 1
ATOM 841 N N . PRO A 1 106 ? 0.847 9.071 5.084 1.00 94.81 106 PRO A N 1
ATOM 842 C CA . PRO A 1 106 ? 1.149 10.403 5.600 1.00 94.81 106 PRO A CA 1
ATOM 843 C C . PRO A 1 106 ? 2.165 11.188 4.764 1.00 94.81 106 PRO A C 1
ATOM 845 O O . PRO A 1 106 ? 2.095 12.421 4.728 1.00 94.81 106 PRO A O 1
ATOM 848 N N . PHE A 1 107 ? 3.129 10.524 4.121 1.00 91.50 107 PHE A N 1
ATOM 849 C CA . PHE A 1 107 ? 4.259 11.206 3.496 1.00 91.50 107 PHE A CA 1
ATOM 850 C C . PHE A 1 107 ? 3.860 11.798 2.144 1.00 91.50 107 PHE A C 1
ATOM 852 O O . PHE A 1 107 ? 3.470 11.042 1.257 1.00 91.50 107 PHE A O 1
ATOM 859 N N . PRO A 1 108 ? 4.015 13.122 1.926 1.00 92.12 108 PRO A N 1
ATOM 860 C CA . PRO A 1 108 ? 3.567 13.771 0.692 1.00 92.12 108 PRO A CA 1
ATOM 861 C C . PRO A 1 108 ? 4.095 13.118 -0.591 1.00 92.12 108 PRO A C 1
ATOM 863 O O . PRO A 1 108 ? 3.322 12.850 -1.502 1.00 92.12 108 PRO A O 1
ATOM 866 N N . GLU A 1 109 ? 5.390 12.789 -0.648 1.00 90.75 109 GLU A N 1
ATOM 867 C CA . GLU A 1 109 ? 5.991 12.177 -1.843 1.00 90.75 109 GLU A CA 1
ATOM 868 C C . GLU A 1 109 ? 5.449 10.761 -2.112 1.00 90.75 109 GLU A C 1
ATOM 870 O O . GLU A 1 109 ? 5.209 10.385 -3.260 1.00 90.75 109 GLU A O 1
ATOM 875 N N . SER A 1 110 ? 5.244 9.964 -1.058 1.00 92.88 110 SER A N 1
ATOM 876 C CA . SER A 1 110 ? 4.665 8.620 -1.176 1.00 92.88 110 SER A CA 1
ATOM 877 C C . SER A 1 110 ? 3.181 8.695 -1.535 1.00 92.88 110 SER A C 1
ATOM 879 O O . SER A 1 110 ? 2.735 7.973 -2.421 1.00 92.88 110 SER A O 1
ATOM 881 N N . PHE A 1 111 ? 2.437 9.633 -0.945 1.00 96.62 111 PHE A N 1
ATOM 882 C CA . PHE A 1 111 ? 1.033 9.885 -1.255 1.00 96.62 111 PHE A CA 1
ATOM 883 C C . PHE A 1 111 ? 0.830 10.306 -2.719 1.00 96.62 111 PHE A C 1
ATOM 885 O O . PHE A 1 111 ? -0.043 9.767 -3.403 1.00 96.62 111 PHE A O 1
ATOM 892 N N . GLU A 1 112 ? 1.665 11.211 -3.236 1.00 96.56 112 GLU A N 1
ATOM 893 C CA . GLU A 1 112 ? 1.664 11.586 -4.654 1.00 96.56 112 GLU A CA 1
ATOM 894 C C . GLU A 1 112 ? 1.955 10.372 -5.549 1.00 96.56 112 GLU A C 1
ATOM 896 O O . GLU A 1 112 ? 1.234 10.122 -6.518 1.00 96.56 112 GLU A O 1
ATOM 901 N N . LEU A 1 113 ? 2.960 9.561 -5.200 1.00 96.56 113 LEU A N 1
ATOM 902 C CA . LEU A 1 113 ? 3.302 8.358 -5.959 1.00 96.56 113 LEU A CA 1
ATOM 903 C C . LEU A 1 113 ? 2.177 7.309 -5.948 1.00 96.56 113 LEU A C 1
ATOM 905 O O . LEU A 1 113 ? 1.882 6.724 -6.991 1.00 96.56 113 LEU A O 1
ATOM 909 N N . LEU A 1 114 ? 1.531 7.096 -4.801 1.00 98.12 114 LEU A N 1
ATOM 910 C CA . LEU A 1 114 ? 0.342 6.259 -4.638 1.00 98.12 114 LEU A CA 1
ATOM 911 C C . LEU A 1 114 ? -0.781 6.722 -5.577 1.00 98.12 114 LEU A C 1
ATOM 913 O O . LEU A 1 114 ? -1.344 5.911 -6.315 1.00 98.12 114 LEU A O 1
ATOM 917 N N . GLN A 1 115 ? -1.081 8.024 -5.601 1.00 98.44 115 GLN A N 1
ATOM 918 C CA . GLN A 1 115 ? -2.102 8.597 -6.484 1.00 98.44 115 GLN A CA 1
ATOM 919 C C . GLN A 1 115 ? -1.763 8.407 -7.964 1.00 98.44 115 GLN A C 1
ATOM 921 O O . GLN A 1 115 ? -2.623 7.998 -8.750 1.00 98.44 115 GLN A O 1
ATOM 926 N N . GLU A 1 116 ? -0.511 8.657 -8.350 1.00 98.00 116 GLU A N 1
ATOM 927 C CA . GLU A 1 116 ? -0.037 8.410 -9.710 1.00 98.00 116 GLU A CA 1
ATOM 928 C C . GLU A 1 116 ? -0.198 6.938 -10.103 1.00 98.00 116 GLU A C 1
ATOM 930 O O . GLU A 1 116 ? -0.685 6.634 -11.193 1.00 98.00 116 GLU A O 1
ATOM 935 N N . ASN A 1 117 ? 0.168 6.015 -9.215 1.00 98.38 117 ASN A N 1
ATOM 936 C CA . ASN A 1 117 ? 0.067 4.582 -9.454 1.00 98.38 117 ASN A CA 1
ATOM 937 C C . ASN A 1 117 ? -1.386 4.112 -9.585 1.00 98.38 117 ASN A C 1
ATOM 939 O O . ASN A 1 117 ? -1.698 3.357 -10.509 1.00 98.38 117 ASN A O 1
ATOM 943 N N . ILE A 1 118 ? -2.304 4.605 -8.752 1.00 98.12 118 ILE A N 1
ATOM 944 C CA . ILE A 1 118 ? -3.748 4.353 -8.903 1.00 98.12 118 ILE A CA 1
ATOM 945 C C . ILE A 1 118 ? -4.238 4.849 -10.270 1.00 98.12 118 ILE A C 1
ATOM 947 O O . ILE A 1 118 ? -4.915 4.112 -10.996 1.00 98.12 118 ILE A O 1
ATOM 951 N N . ALA A 1 119 ? -3.851 6.067 -10.661 1.00 98.00 119 ALA A N 1
ATOM 952 C CA . ALA A 1 119 ? -4.247 6.662 -11.933 1.00 98.00 119 ALA A CA 1
ATOM 953 C C . ALA A 1 119 ? -3.691 5.891 -13.145 1.00 98.00 119 ALA A C 1
ATOM 955 O O . ALA A 1 119 ? -4.421 5.664 -14.114 1.00 98.00 119 ALA A O 1
ATOM 956 N N . LEU A 1 120 ? -2.438 5.419 -13.082 1.00 97.62 120 LEU A N 1
ATOM 957 C CA . LEU A 1 120 ? -1.793 4.605 -14.124 1.00 97.62 120 LEU A CA 1
ATOM 958 C C . LEU A 1 120 ? -2.533 3.290 -14.412 1.00 97.62 120 LEU A C 1
ATOM 960 O O . LEU A 1 120 ? -2.437 2.770 -15.528 1.00 97.62 120 LEU A O 1
ATOM 964 N N . ASN A 1 121 ? -3.269 2.769 -13.428 1.00 97.25 121 ASN A N 1
ATOM 965 C CA . ASN A 1 121 ? -4.039 1.528 -13.526 1.00 97.25 121 ASN A CA 1
ATOM 966 C C . ASN A 1 121 ? -5.549 1.761 -13.659 1.00 97.25 121 ASN A C 1
ATOM 968 O O . ASN A 1 121 ? -6.306 0.799 -13.709 1.00 97.25 121 ASN A O 1
ATOM 972 N N . GLN A 1 122 ? -5.997 3.020 -13.744 1.00 96.50 122 GLN A N 1
ATOM 973 C CA . GLN A 1 122 ? -7.414 3.384 -13.877 1.00 96.50 122 GLN A CA 1
ATOM 974 C C . GLN A 1 122 ? -8.302 2.812 -12.757 1.00 96.50 122 GLN A C 1
ATOM 976 O O . GLN A 1 122 ? -9.486 2.537 -12.971 1.00 96.50 122 GLN A O 1
ATOM 981 N N . ILE A 1 123 ? -7.734 2.647 -11.562 1.00 96.81 123 ILE A N 1
ATOM 982 C CA . ILE A 1 123 ? -8.428 2.115 -10.391 1.00 96.81 123 ILE A CA 1
ATOM 983 C C . ILE A 1 123 ? -9.387 3.176 -9.840 1.00 96.81 123 ILE A C 1
ATOM 985 O O . ILE A 1 123 ? -9.031 4.347 -9.716 1.00 96.81 123 ILE A O 1
ATOM 989 N N . LYS A 1 124 ? -10.622 2.766 -9.528 1.00 96.00 124 LYS A N 1
ATOM 990 C CA . LYS A 1 124 ? -11.709 3.676 -9.109 1.00 96.00 124 LYS A CA 1
ATOM 991 C C . LYS A 1 124 ? -12.315 3.348 -7.750 1.00 96.00 124 LYS A C 1
ATOM 993 O O . LYS A 1 124 ? -13.093 4.137 -7.229 1.00 96.00 124 LYS A O 1
ATOM 998 N N . ASN A 1 125 ? -11.992 2.188 -7.198 1.00 96.31 125 ASN A N 1
ATOM 999 C CA . ASN A 1 125 ? -12.583 1.651 -5.979 1.00 96.31 125 ASN A CA 1
ATOM 1000 C C . ASN A 1 125 ? -11.686 1.850 -4.742 1.00 96.31 125 ASN A C 1
ATOM 1002 O O . ASN A 1 125 ? -11.789 1.118 -3.759 1.00 96.31 125 ASN A O 1
ATOM 1006 N N . VAL A 1 126 ? -10.815 2.861 -4.798 1.00 97.00 126 VAL A N 1
ATOM 1007 C CA . VAL A 1 126 ? -9.879 3.224 -3.733 1.00 97.00 126 VAL A CA 1
ATOM 1008 C C . VAL A 1 126 ? -10.112 4.674 -3.324 1.00 97.00 126 VAL A C 1
ATOM 1010 O O . VAL A 1 126 ? -10.142 5.567 -4.170 1.00 97.00 126 VAL A O 1
ATOM 1013 N N . GLN A 1 127 ? -10.219 4.910 -2.021 1.00 96.06 127 GLN A N 1
ATOM 1014 C CA . GLN A 1 127 ? -10.160 6.228 -1.410 1.00 96.06 127 GLN A CA 1
ATOM 1015 C C . GLN A 1 127 ? -8.802 6.400 -0.727 1.00 96.06 127 GLN A C 1
ATOM 1017 O O . GLN A 1 127 ? -8.473 5.672 0.206 1.00 96.06 127 GLN A O 1
ATOM 1022 N N . VAL A 1 128 ? -8.021 7.375 -1.186 1.00 97.50 128 VAL A N 1
ATOM 1023 C CA . VAL A 1 128 ? -6.726 7.720 -0.585 1.00 97.50 128 VAL A CA 1
ATOM 1024 C C . VAL A 1 128 ? -6.884 8.883 0.386 1.00 97.50 128 VAL A C 1
ATOM 1026 O O . VAL A 1 128 ? -7.610 9.838 0.098 1.00 97.50 128 VAL A O 1
ATOM 1029 N N . VAL A 1 129 ? -6.200 8.821 1.525 1.00 96.69 129 VAL A N 1
ATOM 1030 C CA . VAL A 1 129 ? -6.214 9.878 2.541 1.00 96.69 129 VAL A CA 1
ATOM 1031 C C . VAL A 1 129 ? -4.784 10.165 2.985 1.00 96.69 129 VAL A C 1
ATOM 1033 O O . VAL A 1 129 ? -4.077 9.270 3.447 1.00 96.69 129 VAL A O 1
ATOM 1036 N N . GLN A 1 130 ? -4.362 11.423 2.848 1.00 97.00 130 GLN A N 1
ATOM 1037 C CA . GLN A 1 130 ? -3.036 11.862 3.272 1.00 97.00 130 GLN A CA 1
ATOM 1038 C C . GLN A 1 130 ? -3.027 12.148 4.778 1.00 97.00 130 GLN A C 1
ATOM 1040 O O . GLN A 1 130 ? -3.155 13.291 5.216 1.00 97.00 130 GLN A O 1
ATOM 1045 N N . THR A 1 131 ? -2.943 11.095 5.580 1.00 95.06 131 THR A N 1
ATOM 1046 C CA . THR A 1 131 ? -2.872 11.178 7.041 1.00 95.06 131 THR A CA 1
ATOM 1047 C C . THR A 1 131 ? -2.124 9.972 7.577 1.00 95.06 131 THR A C 1
ATOM 1049 O O . THR A 1 131 ? -2.187 8.883 7.005 1.00 95.06 131 THR A O 1
ATOM 1052 N N . ALA A 1 132 ? -1.450 10.151 8.706 1.00 94.94 132 ALA A N 1
ATOM 1053 C CA . ALA A 1 132 ? -1.004 9.029 9.510 1.00 94.94 132 ALA A CA 1
ATOM 1054 C C . ALA A 1 132 ? -2.217 8.403 10.209 1.00 94.94 132 ALA A C 1
ATOM 1056 O O . ALA A 1 132 ? -3.201 9.091 10.510 1.00 94.94 132 ALA A O 1
ATOM 1057 N N . VAL A 1 133 ? -2.123 7.108 10.494 1.00 94.62 133 VAL A N 1
ATOM 1058 C CA . VAL A 1 133 ? -3.006 6.442 11.452 1.00 94.62 133 VAL A CA 1
ATOM 1059 C C . VAL A 1 133 ? -2.191 6.178 12.704 1.00 94.62 133 VAL A C 1
ATOM 1061 O O . VAL A 1 133 ? -1.114 5.597 12.610 1.00 94.62 133 VAL A O 1
ATOM 1064 N N . SER A 1 134 ? -2.673 6.624 13.861 1.00 94.31 134 SER A N 1
ATOM 1065 C CA . SER A 1 134 ? -1.979 6.423 15.140 1.00 94.31 134 SER A CA 1
ATOM 1066 C C . SER A 1 134 ? -2.962 6.113 16.279 1.00 94.31 134 SER A C 1
ATOM 1068 O O . SER A 1 134 ? -4.146 5.848 16.047 1.00 94.31 134 SER A O 1
ATOM 1070 N N . SER A 1 135 ? -2.488 6.123 17.526 1.00 92.50 135 SER A N 1
ATOM 1071 C CA . SER A 1 135 ? -3.347 6.033 18.709 1.00 92.50 135 SER A CA 1
ATOM 1072 C C . SER A 1 135 ? -4.138 7.320 18.990 1.00 92.50 135 SER A C 1
ATOM 1074 O O . SER A 1 135 ? -5.159 7.262 19.679 1.00 92.50 135 SER A O 1
ATOM 1076 N N . GLN A 1 136 ? -3.721 8.476 18.452 1.00 91.81 136 GLN A N 1
ATOM 1077 C CA . GLN A 1 136 ? -4.315 9.785 18.751 1.00 91.81 136 GLN A CA 1
ATOM 1078 C C . GLN A 1 136 ? -4.478 10.664 17.503 1.00 91.81 136 GLN A C 1
ATOM 1080 O O . GLN A 1 136 ? -3.614 10.736 16.632 1.00 91.81 136 GLN A O 1
ATOM 1085 N N . SER A 1 137 ? -5.598 11.380 17.428 1.00 94.56 137 SER A N 1
ATOM 1086 C CA . SER A 1 137 ? -5.831 12.360 16.365 1.00 94.56 137 SER A CA 1
ATOM 1087 C C . SER A 1 137 ? -5.116 13.678 16.654 1.00 94.56 137 SER A C 1
ATOM 1089 O O . SER A 1 137 ? -5.087 14.137 17.796 1.00 94.56 137 SER A O 1
ATOM 1091 N N . GLY A 1 138 ? -4.600 14.316 15.607 1.00 93.56 138 GLY A N 1
ATOM 1092 C CA . GLY A 1 138 ? -3.940 15.619 15.671 1.00 93.56 138 GLY A CA 1
ATOM 1093 C C . GLY A 1 138 ? -2.612 15.660 14.912 1.00 93.56 138 GLY A C 1
ATOM 1094 O O . GLY A 1 138 ? -2.213 14.669 14.304 1.00 93.56 138 GLY A O 1
ATOM 1095 N N . PRO A 1 139 ? -1.919 16.808 14.918 1.00 92.81 139 PRO A N 1
ATOM 1096 C CA . PRO A 1 139 ? -0.595 16.922 14.320 1.00 92.81 139 PRO A CA 1
ATOM 1097 C C . PRO A 1 139 ? 0.409 16.005 15.026 1.00 92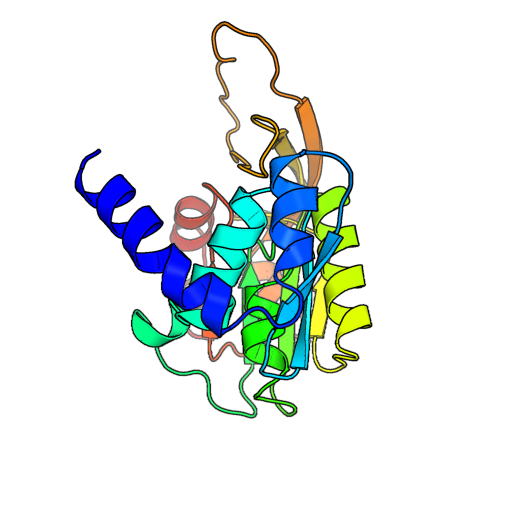.81 139 PRO A C 1
ATOM 1099 O O . PRO A 1 139 ? 0.442 15.947 16.256 1.00 92.81 139 PRO A O 1
ATOM 1102 N N . MET A 1 1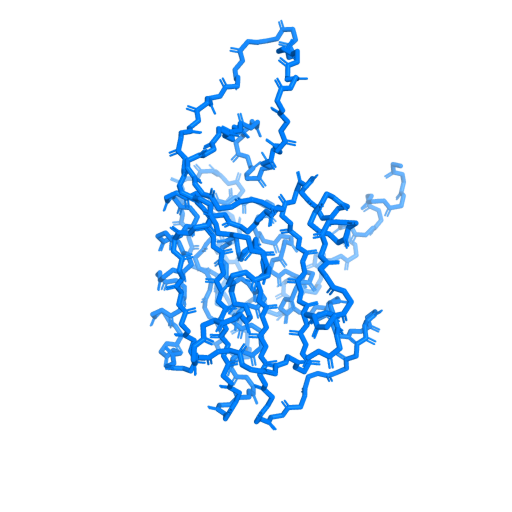40 ? 1.258 15.326 14.258 1.00 89.31 140 MET A N 1
ATOM 1103 C CA . MET A 1 140 ? 2.368 14.535 14.783 1.00 89.31 140 MET A CA 1
ATOM 1104 C C . MET A 1 140 ? 3.628 14.710 13.939 1.00 89.31 140 MET A C 1
ATOM 1106 O O . MET A 1 140 ? 3.569 15.047 12.756 1.00 89.31 140 MET A O 1
ATOM 1110 N N . LYS A 1 141 ? 4.776 14.452 14.561 1.00 86.88 141 LYS A N 1
ATOM 1111 C CA . LYS A 1 141 ? 6.082 14.498 13.907 1.00 86.88 141 LYS A CA 1
ATOM 1112 C C . LYS A 1 141 ? 6.492 13.100 13.472 1.00 86.88 141 LYS A C 1
ATOM 1114 O O . LYS A 1 141 ? 6.366 12.149 14.240 1.00 86.88 141 LYS A O 1
ATOM 1119 N N . MET A 1 142 ? 6.998 12.988 12.252 1.00 84.62 142 MET A N 1
ATOM 1120 C CA . MET A 1 142 ? 7.555 11.755 11.702 1.00 84.62 142 MET A CA 1
ATOM 1121 C C . MET A 1 142 ? 8.945 12.022 11.130 1.00 84.62 142 MET A C 1
ATOM 1123 O O . MET A 1 142 ? 9.239 13.133 10.681 1.00 84.62 142 MET A O 1
ATOM 1127 N N . PHE A 1 143 ? 9.798 10.998 11.132 1.00 78.38 143 PHE A N 1
ATOM 1128 C CA . PHE A 1 143 ? 11.184 11.115 10.692 1.00 78.38 143 PHE A CA 1
ATOM 1129 C C . PHE A 1 143 ? 11.433 10.306 9.419 1.00 78.38 143 PHE A C 1
ATOM 1131 O O . PHE A 1 143 ? 11.073 9.134 9.307 1.00 78.38 143 PHE A O 1
ATOM 1138 N N . LEU A 1 144 ? 12.088 10.946 8.454 1.00 68.12 144 LEU A N 1
ATOM 1139 C CA . LEU A 1 144 ? 12.591 10.324 7.237 1.00 68.12 144 LEU A CA 1
ATOM 1140 C C . LEU A 1 144 ? 14.005 9.795 7.486 1.00 68.12 144 LEU A C 1
ATOM 1142 O O . LEU A 1 144 ? 14.914 10.590 7.739 1.00 68.12 144 LEU A O 1
ATOM 1146 N N . THR A 1 145 ? 14.217 8.484 7.359 1.00 60.44 145 THR A N 1
ATOM 1147 C CA . THR A 1 145 ? 15.564 7.896 7.392 1.00 60.44 145 THR A CA 1
ATOM 1148 C C . THR A 1 145 ? 15.942 7.319 6.029 1.00 60.44 145 THR A C 1
ATOM 1150 O O . THR A 1 145 ? 15.364 6.338 5.576 1.00 60.44 145 THR A O 1
ATOM 1153 N N . GLY A 1 146 ? 16.956 7.905 5.379 1.00 53.53 146 GLY A N 1
ATOM 1154 C CA . GLY A 1 146 ? 17.556 7.372 4.150 1.00 53.53 146 GLY A CA 1
ATOM 1155 C C . GLY A 1 146 ? 16.840 7.728 2.836 1.00 53.53 146 GLY A C 1
ATOM 1156 O O . GLY A 1 146 ? 15.924 8.538 2.790 1.00 53.53 146 GLY A O 1
ATOM 1157 N N . ALA A 1 147 ? 17.329 7.145 1.733 1.00 42.06 147 ALA A N 1
ATOM 1158 C CA . ALA A 1 147 ? 16.843 7.386 0.364 1.00 42.06 147 ALA A CA 1
ATOM 1159 C C . ALA A 1 147 ? 15.748 6.400 -0.094 1.00 42.06 147 ALA A C 1
ATOM 1161 O O . ALA A 1 147 ? 15.249 6.504 -1.212 1.00 42.06 147 ALA A O 1
ATOM 1162 N N . ALA A 1 148 ? 15.423 5.414 0.741 1.00 39.44 148 ALA A N 1
ATOM 1163 C CA . ALA A 1 148 ? 14.331 4.480 0.536 1.00 39.44 148 ALA A CA 1
ATOM 1164 C C . ALA A 1 148 ? 13.430 4.600 1.761 1.00 39.44 148 ALA A C 1
ATOM 1166 O O . ALA A 1 148 ? 13.896 4.326 2.859 1.00 39.44 148 ALA A O 1
ATOM 1167 N N . VAL A 1 149 ? 12.212 5.088 1.522 1.00 46.56 149 VAL A N 1
ATOM 1168 C CA . VAL A 1 149 ? 11.015 5.151 2.379 1.00 46.56 149 VAL A CA 1
ATOM 1169 C C . VAL A 1 149 ? 11.048 4.113 3.509 1.00 46.56 149 VAL A C 1
ATOM 1171 O O . VAL A 1 149 ? 10.498 3.029 3.387 1.00 46.56 149 VAL A O 1
ATOM 1174 N N . GLN A 1 150 ? 11.757 4.444 4.584 1.00 41.78 150 GLN A N 1
ATOM 1175 C CA . GLN A 1 150 ? 11.707 3.798 5.887 1.00 41.78 150 GLN A CA 1
ATOM 1176 C C . GLN A 1 150 ? 11.363 4.925 6.847 1.00 41.78 150 GLN A C 1
ATOM 1178 O O . GLN A 1 150 ? 12.072 5.939 6.912 1.00 41.78 150 GLN A O 1
ATOM 1183 N N . HIS A 1 151 ? 10.215 4.799 7.496 1.00 52.19 151 HIS A N 1
ATOM 1184 C CA . HIS A 1 151 ? 9.569 5.905 8.179 1.00 52.19 151 HIS A CA 1
ATOM 1185 C C . HIS A 1 151 ? 9.389 5.577 9.645 1.00 52.19 151 HIS A C 1
ATOM 1187 O O . HIS A 1 151 ? 8.409 4.965 10.032 1.00 52.19 151 HIS A O 1
ATOM 1193 N N . ILE A 1 152 ? 10.330 6.013 10.472 1.00 48.53 152 ILE A N 1
ATOM 1194 C CA . ILE A 1 152 ? 10.260 5.733 11.901 1.00 48.53 152 ILE A CA 1
ATOM 1195 C C . ILE A 1 152 ? 9.286 6.713 12.558 1.00 48.53 152 ILE A C 1
ATOM 1197 O O . ILE A 1 152 ? 9.465 7.937 12.514 1.00 48.53 152 ILE A O 1
ATOM 1201 N N . VAL A 1 153 ? 8.275 6.161 13.224 1.00 51.50 153 VAL A N 1
ATOM 1202 C CA . VAL A 1 153 ? 7.430 6.886 14.175 1.00 51.50 153 VAL A CA 1
ATOM 1203 C C . VAL A 1 153 ? 8.089 6.810 15.553 1.00 51.50 153 VAL A C 1
ATOM 1205 O O . VAL A 1 153 ? 7.987 5.803 16.244 1.00 51.50 153 VAL A O 1
ATOM 1208 N N . SER A 1 154 ? 8.798 7.859 15.977 1.00 45.44 154 SER A N 1
ATOM 1209 C CA . SER A 1 154 ? 9.342 7.923 17.342 1.00 45.44 154 SER A CA 1
ATOM 1210 C C . SER A 1 154 ? 9.379 9.350 17.877 1.00 45.44 154 SER A C 1
ATOM 1212 O O . SER A 1 154 ? 9.957 10.217 17.232 1.00 45.44 154 SER A O 1
ATOM 1214 N N . ASN A 1 155 ? 8.868 9.581 19.090 1.00 43.25 155 ASN A N 1
ATOM 1215 C CA . ASN A 1 155 ? 9.070 10.841 19.827 1.00 43.25 155 ASN A CA 1
ATOM 1216 C C . ASN A 1 155 ? 10.498 10.991 20.397 1.00 43.25 155 ASN A C 1
ATOM 1218 O O . ASN A 1 155 ? 10.863 12.066 20.862 1.00 43.25 155 ASN A O 1
ATOM 1222 N N . GLU A 1 156 ? 11.308 9.930 20.352 1.00 41.59 156 GLU A N 1
ATOM 1223 C CA . GLU A 1 156 ? 12.681 9.891 20.863 1.00 41.59 156 GLU A CA 1
ATOM 1224 C C . GLU A 1 156 ? 13.630 9.316 19.803 1.00 41.59 156 GLU A C 1
ATOM 1226 O O . GLU A 1 156 ? 14.223 8.252 19.977 1.00 41.59 156 GLU A O 1
ATOM 1231 N N . TYR A 1 157 ? 13.773 10.003 18.667 1.00 46.25 157 TYR A N 1
ATOM 1232 C CA . TYR A 1 157 ? 14.832 9.652 17.725 1.00 46.25 157 TYR A CA 1
ATOM 1233 C C . TYR A 1 157 ? 16.160 10.256 18.195 1.00 46.25 157 TYR A C 1
ATOM 1235 O O . TYR A 1 157 ? 16.326 11.476 18.237 1.00 46.25 157 TYR A O 1
ATOM 1243 N N . SER A 1 158 ? 17.122 9.401 18.542 1.00 44.09 158 SER A N 1
ATOM 1244 C CA . SER A 1 158 ? 18.525 9.812 18.633 1.00 44.09 158 SER A CA 1
ATOM 1245 C C . SER A 1 158 ? 19.094 9.781 17.215 1.00 44.09 158 SER A C 1
ATOM 1247 O O . SER A 1 158 ? 19.051 8.716 16.600 1.00 44.09 158 SER A O 1
ATOM 1249 N N . PRO A 1 159 ? 19.594 10.898 16.657 1.00 45.47 159 PRO A N 1
ATOM 1250 C CA . PRO A 1 159 ? 20.136 10.889 15.309 1.00 45.47 159 PRO A CA 1
ATOM 1251 C C . PRO A 1 159 ? 21.263 9.858 15.217 1.00 45.47 159 PRO A C 1
ATOM 1253 O O . PRO A 1 159 ? 22.192 9.873 16.030 1.00 45.47 159 PRO A O 1
ATOM 1256 N N . ASP A 1 160 ? 21.200 8.990 14.206 1.00 45.41 160 ASP A N 1
ATOM 1257 C CA . ASP A 1 160 ? 22.367 8.223 13.783 1.00 45.41 160 ASP A CA 1
ATOM 1258 C C . ASP A 1 160 ? 23.547 9.183 13.588 1.00 45.41 160 ASP A C 1
ATOM 1260 O O . ASP A 1 160 ? 23.371 10.353 13.227 1.00 45.41 160 ASP A O 1
ATOM 1264 N N . SER A 1 161 ? 24.768 8.683 13.786 1.00 42.28 161 SER A N 1
ATOM 1265 C CA . SER A 1 161 ? 26.029 9.447 13.803 1.00 42.28 161 SER A CA 1
ATOM 1266 C C . SER A 1 161 ? 26.339 10.255 12.521 1.00 42.28 161 SER A C 1
ATOM 1268 O O . SER A 1 161 ? 27.402 10.862 12.424 1.00 42.28 161 SER A O 1
ATOM 1270 N N . ALA A 1 162 ? 25.427 10.259 11.543 1.00 49.12 162 ALA A N 1
ATOM 1271 C CA . ALA A 1 162 ? 25.469 10.979 10.275 1.00 49.12 162 ALA A CA 1
ATOM 1272 C C . ALA A 1 162 ? 24.460 12.150 10.150 1.00 49.12 162 ALA A C 1
ATOM 1274 O O . ALA A 1 162 ? 24.507 12.852 9.145 1.00 49.12 162 ALA A O 1
ATOM 1275 N N . GLY A 1 163 ? 23.561 12.384 11.120 1.00 45.62 163 GLY A N 1
ATOM 1276 C CA . GLY A 1 163 ? 22.775 13.629 11.224 1.00 45.62 163 GLY A CA 1
ATOM 1277 C C . GLY A 1 163 ? 21.700 13.905 10.154 1.00 45.62 163 GLY A C 1
ATOM 1278 O O . GLY A 1 163 ? 21.245 15.040 10.060 1.00 45.62 163 GLY A O 1
ATOM 1279 N N . ASN A 1 164 ? 21.270 12.914 9.365 1.00 52.69 164 ASN A N 1
ATOM 1280 C CA . ASN A 1 164 ? 20.379 13.109 8.203 1.00 52.69 164 ASN A CA 1
ATOM 1281 C C . ASN A 1 164 ? 18.932 12.607 8.415 1.00 52.69 164 ASN A C 1
ATOM 1283 O O . ASN A 1 164 ? 18.377 11.962 7.526 1.00 52.69 164 ASN A O 1
ATOM 1287 N N . ALA A 1 165 ? 18.317 12.864 9.572 1.00 58.69 165 ALA A N 1
ATOM 1288 C CA . ALA A 1 165 ? 16.881 12.625 9.742 1.00 58.69 165 ALA A CA 1
ATOM 1289 C C . ALA A 1 165 ? 16.110 13.902 9.383 1.00 58.69 165 ALA A C 1
ATOM 1291 O O . ALA A 1 165 ? 16.259 14.925 10.053 1.00 58.69 165 ALA A O 1
ATOM 1292 N N . HIS A 1 166 ? 15.310 13.861 8.317 1.00 69.75 166 HIS A N 1
ATOM 1293 C CA . HIS A 1 166 ? 14.418 14.970 7.976 1.00 69.75 166 HIS A CA 1
ATOM 1294 C C . HIS A 1 166 ? 13.096 14.789 8.725 1.00 69.75 166 HIS A C 1
ATOM 1296 O O . HIS A 1 166 ? 12.369 13.825 8.489 1.00 69.75 166 HIS A O 1
ATOM 1302 N N . GLU A 1 167 ? 12.813 15.699 9.652 1.00 81.75 167 GLU A N 1
ATOM 1303 C CA . GLU A 1 167 ? 11.548 15.750 10.383 1.00 81.75 167 GLU A CA 1
ATOM 1304 C C . GLU A 1 167 ? 10.465 16.386 9.507 1.00 81.75 167 GLU A C 1
ATOM 1306 O O . GLU A 1 167 ? 10.696 17.424 8.879 1.00 81.75 167 GLU A O 1
ATOM 1311 N N . ILE A 1 168 ? 9.281 15.779 9.485 1.00 85.69 168 ILE A N 1
ATOM 1312 C CA . ILE A 1 168 ? 8.084 16.367 8.891 1.00 85.69 168 ILE A CA 1
ATOM 1313 C C . ILE A 1 168 ? 6.937 16.363 9.900 1.00 85.69 168 ILE A C 1
ATOM 1315 O O . ILE A 1 168 ? 6.816 15.451 10.719 1.00 85.69 168 ILE A O 1
ATOM 1319 N N . GLU A 1 169 ? 6.080 17.375 9.821 1.00 90.06 169 GLU A N 1
ATOM 1320 C CA . GLU A 1 169 ? 4.812 17.404 10.544 1.00 90.06 169 GLU A CA 1
ATOM 1321 C C . GLU A 1 169 ? 3.701 16.921 9.612 1.00 90.06 169 GLU A C 1
ATOM 1323 O O . GLU A 1 169 ? 3.567 17.404 8.485 1.00 90.06 169 GLU A O 1
ATOM 1328 N N . VAL A 1 170 ? 2.907 15.964 10.079 1.00 91.50 170 VAL A N 1
ATOM 1329 C CA . VAL A 1 170 ? 1.761 15.415 9.352 1.00 91.50 170 VAL A CA 1
ATOM 1330 C C . VAL A 1 170 ? 0.523 15.445 10.233 1.00 91.50 170 VAL A C 1
ATOM 1332 O O . VAL A 1 170 ? 0.612 15.486 11.460 1.00 91.50 170 VAL A O 1
ATOM 1335 N N . GLN A 1 171 ? -0.651 15.402 9.610 1.00 94.69 171 GLN A N 1
ATOM 1336 C CA . GLN A 1 171 ? -1.878 15.115 10.346 1.00 94.69 171 GLN A CA 1
ATOM 1337 C C . GLN A 1 171 ? -1.963 13.617 10.641 1.00 94.69 171 GLN A C 1
ATOM 1339 O O . GLN A 1 171 ? -1.562 12.789 9.822 1.00 94.69 171 GLN A O 1
ATOM 1344 N N . SER A 1 172 ? -2.488 13.290 11.816 1.00 94.38 172 SER A N 1
ATOM 1345 C CA . SER A 1 172 ? -2.814 11.938 12.243 1.00 94.38 172 SER A CA 1
ATOM 1346 C C . SER A 1 172 ? -4.293 11.840 12.591 1.00 94.38 172 SER A C 1
ATOM 1348 O O . SER A 1 172 ? -4.874 12.763 13.172 1.00 94.38 172 SER A O 1
ATOM 1350 N N . GLN A 1 173 ? -4.878 10.685 12.294 1.00 94.25 173 GLN A N 1
ATOM 1351 C CA . GLN A 1 173 ? -6.192 10.289 12.767 1.00 94.25 173 GLN A CA 1
ATOM 1352 C C . GLN A 1 173 ? -6.063 9.009 13.592 1.00 94.25 173 GLN A C 1
ATOM 1354 O O . GLN A 1 173 ? -5.375 8.067 13.195 1.00 94.25 173 GLN A O 1
ATOM 1359 N N . SER A 1 174 ? -6.727 8.958 14.747 1.00 94.19 174 SER A N 1
ATOM 1360 C CA . SER A 1 174 ? -6.745 7.731 15.534 1.00 94.19 174 SER A CA 1
ATOM 1361 C C . SER A 1 174 ? -7.532 6.642 14.808 1.00 94.19 174 SER A C 1
ATOM 1363 O O . SER A 1 174 ? -8.548 6.921 14.167 1.00 94.19 174 SER A O 1
ATOM 1365 N N . ILE A 1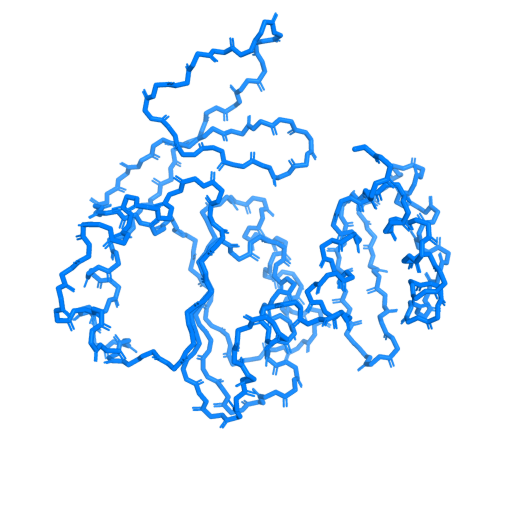 175 ? -7.121 5.381 14.944 1.00 93.25 175 ILE A N 1
ATOM 1366 C CA . ILE A 1 175 ? -7.889 4.261 14.376 1.00 93.25 175 ILE A CA 1
ATOM 1367 C C . ILE A 1 175 ? -9.319 4.203 14.938 1.00 93.25 175 ILE A C 1
ATOM 1369 O O . ILE A 1 175 ? -10.265 3.908 14.215 1.00 93.25 175 ILE A O 1
ATOM 1373 N N . ASN A 1 176 ? -9.514 4.587 16.201 1.00 93.31 176 ASN A N 1
ATOM 1374 C CA . ASN A 1 176 ? -10.848 4.702 16.786 1.00 93.31 176 ASN A CA 1
ATOM 1375 C C . ASN A 1 176 ? -11.705 5.751 16.061 1.00 93.31 176 ASN A C 1
ATOM 1377 O O . ASN A 1 176 ? -12.893 5.519 15.851 1.00 93.31 176 ASN A O 1
ATOM 1381 N N . ASP A 1 177 ? -11.113 6.880 15.665 1.00 92.06 177 ASP A N 1
ATOM 1382 C CA . ASP A 1 177 ? -11.813 7.941 14.938 1.00 92.06 177 ASP A CA 1
ATOM 1383 C C . ASP A 1 177 ? -12.078 7.567 13.479 1.00 92.06 177 ASP A C 1
ATOM 1385 O O . ASP A 1 177 ? -13.117 7.922 12.925 1.00 92.06 177 ASP A O 1
ATOM 1389 N N . LEU A 1 178 ? -11.167 6.816 12.855 1.00 90.81 178 LEU A N 1
ATOM 1390 C CA . LEU A 1 178 ? -11.368 6.279 11.509 1.00 90.81 178 LEU A CA 1
ATOM 1391 C C . LEU A 1 178 ? -12.613 5.392 11.438 1.00 90.81 178 LEU A C 1
ATOM 1393 O O . LEU A 1 178 ? -13.411 5.527 10.513 1.00 90.81 178 LEU A O 1
ATOM 1397 N N . PHE A 1 179 ? -12.797 4.527 12.435 1.00 89.75 179 PHE A N 1
ATOM 1398 C CA . PHE A 1 179 ? -13.931 3.609 12.511 1.00 89.75 179 PHE A CA 1
ATOM 1399 C C . PHE A 1 179 ? -15.171 4.196 13.204 1.00 89.75 179 PHE A C 1
ATOM 1401 O O . PHE A 1 179 ? -16.216 3.542 13.233 1.00 89.75 179 PHE A O 1
ATOM 1408 N N . SER A 1 180 ? -15.096 5.384 13.813 1.00 83.00 180 SER A N 1
ATOM 1409 C CA . SER A 1 180 ? -16.261 6.055 14.414 1.00 83.00 180 SER A CA 1
ATOM 1410 C C . SER A 1 180 ? -17.009 6.952 13.427 1.00 83.00 180 SER A C 1
ATOM 1412 O O . SE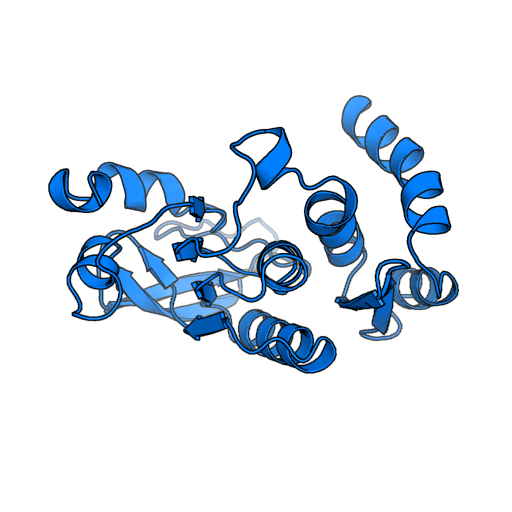R A 1 180 ? -18.195 7.208 13.631 1.00 83.00 180 SER A O 1
ATOM 1414 N N . ALA A 1 181 ? -16.345 7.396 12.357 1.00 63.41 181 ALA A N 1
ATOM 1415 C CA . ALA A 1 181 ? -16.960 8.168 11.288 1.00 63.41 181 ALA A CA 1
ATOM 1416 C C . ALA A 1 181 ? -17.965 7.322 10.482 1.00 63.41 181 ALA A C 1
ATOM 1418 O O . ALA A 1 181 ? -17.719 6.146 10.210 1.00 63.41 181 ALA A O 1
ATOM 1419 N N . ASP A 1 182 ? -19.052 7.946 10.011 1.00 56.94 182 ASP A N 1
ATOM 1420 C CA . ASP A 1 182 ? -20.164 7.316 9.265 1.00 56.94 182 ASP A CA 1
ATOM 1421 C C . ASP A 1 182 ? -19.748 6.537 7.989 1.00 56.94 182 ASP A C 1
ATOM 1423 O O . ASP A 1 182 ? -20.575 5.889 7.349 1.00 56.94 182 ASP A O 1
ATOM 1427 N N . GLY A 1 183 ? -18.474 6.598 7.583 1.00 62.72 183 GLY A N 1
ATOM 1428 C CA . GLY A 1 183 ? -17.962 6.000 6.351 1.00 62.72 183 GLY A CA 1
ATOM 1429 C C . GLY A 1 183 ? -17.342 4.603 6.470 1.00 62.72 183 GLY A C 1
ATOM 1430 O O . GLY A 1 183 ? -17.360 3.888 5.464 1.00 62.72 183 GLY A O 1
ATOM 1431 N N . MET A 1 184 ? -16.796 4.216 7.633 1.00 79.06 184 MET A N 1
ATOM 1432 C CA . MET A 1 184 ? -16.031 2.967 7.809 1.00 79.06 184 MET A CA 1
ATOM 1433 C C . MET A 1 184 ? -16.518 2.201 9.042 1.00 79.06 184 MET A C 1
ATOM 1435 O O . MET A 1 184 ? -15.983 2.306 10.142 1.00 79.06 184 MET A O 1
ATOM 1439 N N . THR A 1 185 ? -17.601 1.453 8.856 1.00 82.38 185 THR A N 1
ATOM 1440 C CA . THR A 1 185 ? -18.284 0.724 9.932 1.00 82.38 185 THR A CA 1
ATOM 1441 C C . THR A 1 185 ? -17.846 -0.732 10.062 1.00 82.38 185 THR A C 1
ATOM 1443 O O . THR A 1 185 ? -18.201 -1.360 11.056 1.00 82.38 185 THR A O 1
ATOM 1446 N N . HIS A 1 186 ? -17.100 -1.252 9.083 1.00 89.94 186 HIS A N 1
ATOM 1447 C CA . HIS A 1 186 ? -16.684 -2.651 8.980 1.00 89.94 186 HIS A CA 1
ATOM 1448 C C . HIS A 1 186 ? -15.325 -2.753 8.277 1.00 89.94 186 HIS A C 1
ATOM 1450 O O . HIS A 1 186 ? -15.059 -1.985 7.352 1.00 89.94 186 HIS A O 1
ATOM 1456 N N . CYS A 1 187 ? -14.481 -3.707 8.661 1.00 94.19 187 CYS A N 1
ATOM 1457 C CA . CYS A 1 187 ? -13.237 -4.026 7.962 1.00 94.19 187 CYS A CA 1
ATOM 1458 C C . CYS A 1 187 ? -13.116 -5.536 7.754 1.00 94.19 187 CYS A C 1
ATOM 1460 O O . CYS A 1 187 ? -13.037 -6.313 8.699 1.00 94.19 187 CYS A O 1
ATOM 1462 N N . ASN A 1 188 ? -13.071 -5.978 6.498 1.00 95.56 188 ASN A N 1
ATOM 1463 C CA . ASN A 1 188 ? -12.821 -7.385 6.187 1.00 95.56 188 ASN A CA 1
ATOM 1464 C C . ASN A 1 188 ? -11.325 -7.714 6.171 1.00 95.56 188 ASN A C 1
ATOM 1466 O O . ASN A 1 188 ? -10.947 -8.845 6.466 1.00 95.56 188 ASN A O 1
ATOM 1470 N N . PHE A 1 189 ? -10.483 -6.745 5.802 1.00 96.38 189 PHE A N 1
ATOM 1471 C CA . PHE A 1 189 ? -9.042 -6.939 5.704 1.00 96.38 189 PHE A CA 1
ATOM 1472 C C . PHE A 1 189 ? -8.288 -5.670 6.098 1.00 96.38 189 PHE A C 1
ATOM 1474 O O . PHE A 1 189 ? -8.408 -4.643 5.429 1.00 96.38 189 PHE A O 1
ATOM 1481 N N . LEU A 1 190 ? -7.478 -5.758 7.153 1.00 95.56 190 LEU A N 1
ATOM 1482 C CA . LEU A 1 190 ? -6.616 -4.677 7.620 1.00 95.56 190 LEU A CA 1
ATOM 1483 C C . LEU A 1 190 ? -5.154 -5.035 7.352 1.00 95.56 190 LEU A C 1
ATOM 1485 O O . LEU A 1 190 ? -4.596 -5.907 8.018 1.00 95.56 190 LEU A O 1
ATOM 1489 N N . LYS A 1 191 ? -4.523 -4.332 6.412 1.00 96.12 191 LYS A N 1
ATOM 1490 C CA . LYS A 1 191 ? -3.066 -4.303 6.279 1.00 96.12 191 LYS A CA 1
ATOM 1491 C C . LYS A 1 191 ? -2.532 -3.122 7.083 1.00 96.12 191 LYS A C 1
ATOM 1493 O O . LYS A 1 191 ? -3.013 -1.998 6.943 1.00 96.12 191 LYS A O 1
ATOM 1498 N N . MET A 1 192 ? -1.531 -3.380 7.918 1.00 94.25 192 MET A N 1
ATOM 1499 C CA . MET A 1 192 ? -0.864 -2.366 8.729 1.00 94.25 192 MET A CA 1
ATOM 1500 C C . MET A 1 192 ? 0.644 -2.572 8.629 1.00 94.25 192 MET A C 1
ATOM 1502 O O . MET A 1 192 ? 1.169 -3.555 9.142 1.00 94.25 192 MET A O 1
ATOM 1506 N N . ASP A 1 193 ? 1.295 -1.669 7.905 1.00 92.75 193 ASP A N 1
ATOM 1507 C CA . ASP A 1 193 ? 2.745 -1.628 7.709 1.00 92.75 193 ASP A CA 1
ATOM 1508 C C . ASP A 1 193 ? 3.126 -0.150 7.621 1.00 92.75 193 ASP A C 1
ATOM 1510 O O . ASP A 1 193 ? 3.157 0.443 6.543 1.00 92.75 193 ASP A O 1
ATOM 1514 N N . CYS A 1 194 ? 3.215 0.489 8.787 1.00 89.44 194 CYS A N 1
ATOM 1515 C CA . CYS A 1 194 ? 3.461 1.922 8.949 1.00 89.44 194 CYS A CA 1
ATOM 1516 C C . CYS A 1 194 ? 4.820 2.212 9.593 1.00 89.44 194 CYS A C 1
ATOM 1518 O O . CYS A 1 194 ? 5.039 3.322 10.083 1.00 89.44 194 CYS A O 1
ATOM 1520 N N . GLU A 1 195 ? 5.720 1.227 9.552 1.00 82.81 195 GLU A N 1
ATOM 1521 C CA . GLU A 1 195 ? 7.140 1.346 9.886 1.00 82.81 195 GLU A CA 1
ATOM 1522 C C . GLU A 1 195 ? 7.382 1.817 11.340 1.00 82.81 195 GLU A C 1
ATOM 1524 O O . GLU A 1 195 ? 8.296 2.591 11.638 1.00 82.81 195 GLU A O 1
ATOM 1529 N N . GLY A 1 196 ? 6.576 1.312 12.287 1.00 81.50 196 GLY A N 1
ATOM 1530 C CA . GLY A 1 196 ? 6.828 1.441 13.731 1.00 81.50 196 GLY A CA 1
ATOM 1531 C C . GLY A 1 196 ? 5.645 1.896 14.589 1.00 81.50 196 GLY A C 1
ATOM 1532 O O . GLY A 1 196 ? 5.754 1.893 15.817 1.00 81.50 196 GLY A O 1
ATOM 1533 N N . GLY A 1 197 ? 4.518 2.284 13.987 1.00 86.62 197 GLY A N 1
ATOM 1534 C CA . GLY A 1 197 ? 3.315 2.707 14.716 1.00 86.62 197 GLY A CA 1
ATOM 1535 C C . GLY A 1 197 ? 2.384 1.565 15.146 1.00 86.62 197 GLY A C 1
ATOM 1536 O O . GLY A 1 197 ? 1.462 1.788 15.929 1.00 86.62 197 GLY A O 1
ATOM 1537 N N . GLU A 1 198 ? 2.597 0.343 14.661 1.00 93.38 198 GLU A N 1
ATOM 1538 C CA . GLU A 1 198 ? 1.611 -0.744 14.684 1.00 93.38 198 GLU A CA 1
ATOM 1539 C C . GLU A 1 198 ? 1.211 -1.147 16.105 1.00 93.38 198 GLU A C 1
ATOM 1541 O O . GLU A 1 198 ? 0.026 -1.255 16.425 1.00 93.38 198 GLU A O 1
ATOM 1546 N N . PHE A 1 199 ? 2.196 -1.337 16.986 1.00 92.44 199 PHE A N 1
ATOM 1547 C CA . PHE A 1 199 ? 1.937 -1.718 18.375 1.00 92.44 199 PHE A CA 1
ATOM 1548 C C . PHE A 1 199 ? 1.193 -0.626 19.141 1.00 92.44 199 PHE A C 1
ATOM 1550 O O . PHE A 1 199 ? 0.255 -0.937 19.872 1.00 92.44 199 PHE A O 1
ATOM 1557 N N . ASP A 1 200 ? 1.586 0.637 18.974 1.00 91.94 200 ASP A N 1
ATOM 1558 C CA . ASP A 1 200 ? 0.936 1.755 19.661 1.00 91.94 200 ASP A CA 1
ATOM 1559 C C . ASP A 1 200 ? -0.521 1.913 19.212 1.00 91.94 200 ASP A C 1
ATOM 1561 O O . ASP A 1 200 ? -1.413 2.064 20.050 1.00 91.94 200 ASP A O 1
ATOM 1565 N N . ILE A 1 201 ? -0.779 1.781 17.907 1.00 94.81 201 ILE A N 1
ATOM 1566 C CA . ILE A 1 201 ? -2.133 1.760 17.346 1.00 94.81 201 ILE A CA 1
ATOM 1567 C C . ILE A 1 201 ? -2.942 0.638 17.998 1.00 94.81 201 ILE A C 1
ATOM 1569 O O . ILE A 1 201 ? -3.972 0.904 18.618 1.00 94.81 201 ILE A O 1
ATOM 1573 N N . LEU A 1 202 ? -2.481 -0.611 17.895 1.00 94.88 202 LEU A N 1
ATOM 1574 C CA . LEU A 1 202 ? -3.249 -1.783 18.322 1.00 94.88 202 LEU A CA 1
ATOM 1575 C C . LEU A 1 202 ? -3.499 -1.808 19.834 1.00 94.88 202 LEU A C 1
ATOM 1577 O O . LEU A 1 202 ? -4.616 -2.098 20.258 1.00 94.88 202 LEU A O 1
ATOM 1581 N N . LEU A 1 203 ? -2.501 -1.463 20.652 1.00 95.25 203 LEU A N 1
ATOM 1582 C CA . LEU A 1 203 ? -2.627 -1.487 22.114 1.00 95.25 203 LEU A CA 1
ATOM 1583 C C . LEU A 1 203 ? -3.528 -0.373 22.663 1.00 95.25 203 LEU A C 1
ATOM 1585 O O . LEU A 1 203 ? -4.092 -0.532 23.744 1.00 95.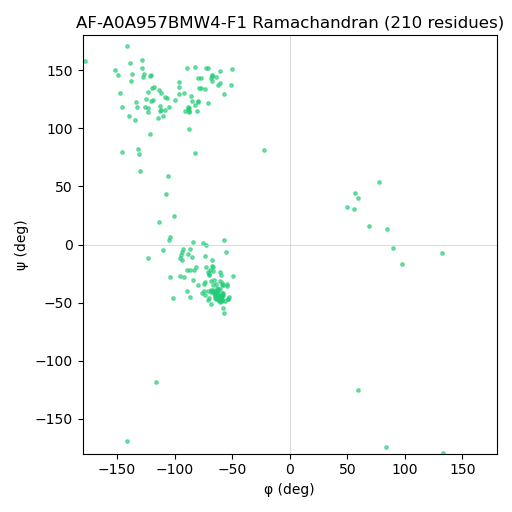25 203 LEU A O 1
ATOM 1589 N N . ASN A 1 204 ? -3.699 0.724 21.920 1.00 94.81 204 ASN A N 1
ATOM 1590 C CA . ASN A 1 204 ? -4.587 1.832 22.284 1.00 94.81 204 ASN A CA 1
ATOM 1591 C C . ASN A 1 204 ? -5.906 1.839 21.483 1.00 94.81 204 ASN A C 1
ATOM 1593 O O . ASN A 1 204 ? -6.718 2.766 21.599 1.00 94.81 204 ASN A O 1
ATOM 1597 N N . THR A 1 205 ? -6.160 0.807 20.673 1.00 95.25 205 THR A N 1
ATOM 1598 C CA . THR A 1 205 ? -7.440 0.639 19.976 1.00 95.25 205 THR A CA 1
ATOM 1599 C C . THR A 1 205 ? -8.494 0.117 20.945 1.00 95.25 205 THR A C 1
ATOM 1601 O O . THR A 1 205 ? -8.256 -0.822 21.704 1.00 95.25 205 THR A O 1
ATOM 1604 N N . LYS A 1 206 ? -9.695 0.700 20.918 1.00 94.69 206 LYS A N 1
ATOM 1605 C CA . LYS A 1 206 ? -10.800 0.223 21.753 1.00 94.69 206 LYS A CA 1
ATOM 1606 C C . LYS A 1 206 ? -11.273 -1.163 21.285 1.00 94.69 206 LYS A C 1
ATOM 1608 O O . LYS A 1 206 ? -11.358 -1.383 20.074 1.00 94.69 206 LYS A O 1
ATOM 1613 N N . PRO A 1 207 ? -11.667 -2.073 22.194 1.00 94.12 207 PRO A N 1
ATOM 1614 C CA . PRO A 1 207 ? -12.186 -3.386 21.811 1.00 94.12 207 PRO A CA 1
ATOM 1615 C C . PRO A 1 207 ? -13.367 -3.327 20.833 1.00 94.12 207 PRO A C 1
ATOM 1617 O O . PRO A 1 207 ? -13.463 -4.170 19.948 1.00 94.12 207 PRO A O 1
ATOM 1620 N N . GLU A 1 208 ? -14.238 -2.316 20.935 1.00 92.19 208 GLU A N 1
ATOM 1621 C CA . GLU A 1 208 ? -15.381 -2.172 20.021 1.00 92.19 208 GLU A CA 1
ATOM 1622 C C . GLU A 1 208 ? -14.957 -1.786 18.598 1.00 92.19 208 GLU A C 1
ATOM 1624 O O . GLU A 1 208 ? -15.681 -2.073 17.651 1.00 92.19 208 GLU A O 1
ATOM 1629 N N . THR A 1 209 ? -13.799 -1.137 18.439 1.00 92.56 209 THR A N 1
ATOM 1630 C CA . THR A 1 209 ? -13.209 -0.833 17.129 1.00 92.56 209 THR A CA 1
ATOM 1631 C C . THR A 1 209 ? -12.580 -2.082 16.520 1.00 92.56 209 THR A C 1
ATOM 1633 O O . THR A 1 209 ? -12.772 -2.327 15.340 1.00 92.56 209 THR A O 1
ATOM 1636 N N . LEU A 1 210 ? -11.883 -2.899 17.320 1.00 90.88 210 LEU A N 1
ATOM 1637 C CA . LEU A 1 210 ? -11.287 -4.166 16.862 1.00 90.88 210 LEU A CA 1
ATOM 1638 C C . LEU A 1 210 ? -12.329 -5.228 16.479 1.00 90.88 210 LEU A C 1
ATOM 1640 O O . LEU A 1 210 ? -11.994 -6.199 15.809 1.00 90.88 210 LEU A O 1
ATOM 1644 N N . ALA A 1 211 ? -13.567 -5.075 16.951 1.00 90.56 211 ALA A N 1
ATOM 1645 C CA . ALA A 1 211 ? -14.675 -5.970 16.638 1.00 90.56 211 ALA A CA 1
ATOM 1646 C C . ALA A 1 211 ? -15.421 -5.607 15.336 1.00 90.56 211 ALA A C 1
ATOM 1648 O O . ALA A 1 211 ? -16.360 -6.322 14.977 1.00 90.56 211 ALA A O 1
ATOM 1649 N N . LYS A 1 212 ? -15.054 -4.497 14.681 1.00 87.50 212 LYS A N 1
ATOM 1650 C CA . LYS A 1 212 ? -15.568 -4.069 13.368 1.00 87.50 212 LYS A CA 1
ATOM 1651 C C . LYS A 1 212 ? -14.733 -4.654 12.239 1.00 87.50 212 LYS A C 1
ATOM 1653 O O . LYS A 1 212 ? -15.311 -4.831 11.147 1.00 87.50 212 LYS A O 1
#

Secondary structure (DSSP, 8-state):
-HHHHHHHHHHHHHHHHHBTTTHHHHHHHTT-S-EEEEBTTS-EEEESSHHHHHHHIIIIIS-HHHHTT-PPPTT-EEEEES-TTSHHHHHHHHH-TT-EEEEE---HHHHHHHHHHHHHTT--SEEEE--EEESS-EEEEEEEESSS--EE--S--PPPTT--EEEEEEEEEEHHHHHHSTT----SEEEE--SS-HHHHHHTS-HHHHT-

Mean predicted aligned error: 6.76 Å

Solvent-accessible surface area (backbone atoms only — not comparable to full-atom values): 11749 Å² total; per-residue (Å²): 113,72,68,60,54,51,49,57,61,64,43,47,63,54,49,60,67,42,29,70,51,55,70,43,55,55,40,32,75,66,68,72,51,72,39,70,46,34,37,70,90,69,50,42,42,70,34,71,42,67,64,48,54,52,49,39,40,44,36,56,70,65,30,48,71,34,73,78,60,58,75,85,60,70,58,35,34,34,38,33,38,42,33,48,61,24,43,57,56,52,47,56,44,77,82,18,78,61,22,44,34,40,33,24,21,47,51,67,72,36,37,52,42,21,53,51,26,38,58,67,59,70,63,78,46,64,49,78,42,80,25,35,70,29,60,53,65,43,81,44,69,37,36,39,48,74,96,59,100,42,43,46,56,54,99,75,74,76,74,59,102,77,70,68,65,52,75,44,80,37,49,26,38,12,58,55,57,56,48,66,39,99,85,36,76,58,54,73,40,81,48,80,55,52,53,64,38,61,64,58,26,60,75,59,44,49,70,76,57,77,72,52

Radius of gyration: 17.57 Å; Cα contacts (8 Å, |Δi|>4): 375; chains: 1; bounding box: 46×34×42 Å